Protein AF-A0A832ZM93-F1 (afdb_monomer)

Sequence (275 aa):
MNQPILLYSRCKVSLEEEIINYLKENPGASIREIAEALGLNYSIVRTIIYKLRSNGIISKSEKGFYILRDRSRYAGLKDTTKTNVDTLVDTMEQLRSLVNEITKRIESLELKYENISKDLSVYTSLKELVIQLKETIDKVNTKITFLEKEITNLKKQIETLSKYTSTLRRVVPSKDRDVKSSIQALLKSQGVIEVEEAKKIADSRIIHELIERGVILIIGPYIVSKEYYNQFKRKFPIPLSEERKLNSLERKLLKVMLSEGLAYIHGGKEYRIIE

Radius of gyration: 67.97 Å; Cα contacts (8 Å, |Δi|>4): 184; chains: 1; bounding box: 129×35×152 Å

Secondary structure (DSSP, 8-state):
--------------HHHHHHHHHHHSTTB-HHHHHHHHT--HHHHHHHHHHHHHTTSEEE-SS-EEE----TTSSSHHHHHHHHHHHHHHHHHHHHHHHHHHHHHHHHHHHHHHHHHHHHHHHHHHHHHHHHHHHHHHHHHHHHHHHHHHHHHHHHHHHHHHHHHHHHHHHS--HHHHHHHHHHHHHHHHSEEEHHHHHHHS-HHHHHHHHHTTSEEEETTEEEEHHHHHHHHTT-SEEGGGGGGS-HHHHHHHHHHHHTTSEEEETTTEEEE--

Mean predicted aligned error: 19.52 Å

Structure (mmCIF, N/CA/C/O backbone):
data_AF-A0A832ZM93-F1
#
_entry.id   AF-A0A832ZM93-F1
#
loop_
_atom_site.group_PDB
_atom_site.id
_atom_site.type_symbol
_atom_site.label_atom_id
_atom_site.label_alt_id
_atom_site.label_comp_id
_atom_site.label_asym_id
_atom_site.label_entity_id
_atom_site.label_seq_id
_atom_site.pdbx_PDB_ins_code
_atom_site.Cartn_x
_atom_site.Cartn_y
_atom_site.Cartn_z
_atom_site.occupancy
_atom_site.B_iso_or_equiv
_atom_site.auth_seq_id
_atom_site.auth_comp_id
_atom_site.auth_asym_id
_atom_site.auth_atom_id
_atom_site.pdbx_PDB_model_num
ATOM 1 N N . MET A 1 1 ? 58.856 -19.377 -49.403 1.00 35.03 1 MET A N 1
ATOM 2 C CA . MET A 1 1 ? 58.566 -20.112 -50.651 1.00 35.03 1 MET A CA 1
ATOM 3 C C . MET A 1 1 ? 57.420 -19.409 -51.368 1.00 35.03 1 MET A C 1
ATOM 5 O O . MET A 1 1 ? 56.360 -19.295 -50.776 1.00 35.03 1 MET A O 1
ATOM 9 N N . ASN A 1 2 ? 57.718 -18.912 -52.577 1.00 35.50 2 ASN A N 1
ATOM 10 C CA . ASN A 1 2 ? 56.860 -18.548 -53.725 1.00 35.50 2 ASN A CA 1
ATOM 11 C C . ASN A 1 2 ? 55.646 -17.634 -53.477 1.00 35.50 2 ASN A C 1
ATOM 13 O O . ASN A 1 2 ? 54.622 -18.086 -52.989 1.00 35.50 2 ASN A O 1
ATOM 17 N N . GLN A 1 3 ? 55.766 -16.312 -53.653 1.00 37.03 3 GLN A N 1
ATOM 18 C CA . GLN A 1 3 ? 55.876 -15.483 -54.882 1.00 37.03 3 GLN A CA 1
ATOM 19 C C . GLN A 1 3 ? 54.503 -14.927 -55.328 1.00 37.03 3 GLN A C 1
ATOM 21 O O . GLN A 1 3 ? 53.574 -15.706 -55.531 1.00 37.03 3 GLN A O 1
ATOM 26 N N . PRO A 1 4 ? 54.367 -13.597 -55.513 1.00 37.31 4 PRO A N 1
ATOM 27 C CA . PRO A 1 4 ? 53.167 -12.982 -56.070 1.00 37.31 4 PRO A CA 1
ATOM 28 C C . PRO A 1 4 ? 53.109 -13.194 -57.588 1.00 37.31 4 PRO A C 1
ATOM 30 O O . PRO A 1 4 ? 54.098 -13.023 -58.300 1.00 37.31 4 PRO A O 1
ATOM 33 N N . ILE A 1 5 ? 51.928 -13.554 -58.086 1.00 36.44 5 ILE A N 1
ATOM 34 C CA . ILE A 1 5 ? 51.657 -13.741 -59.510 1.00 36.44 5 ILE A CA 1
ATOM 35 C C . ILE A 1 5 ? 51.640 -12.362 -60.187 1.00 36.44 5 ILE A C 1
ATOM 37 O O . ILE A 1 5 ? 50.650 -11.635 -60.130 1.00 36.44 5 ILE A O 1
ATOM 41 N N . LEU A 1 6 ? 52.740 -12.005 -60.851 1.00 36.22 6 LEU A N 1
ATOM 42 C CA . LEU A 1 6 ? 52.749 -10.974 -61.886 1.00 36.22 6 LEU A CA 1
ATOM 43 C C . LEU A 1 6 ? 52.109 -11.566 -63.147 1.00 36.22 6 LEU A C 1
ATOM 45 O O . LEU A 1 6 ? 52.790 -12.164 -63.980 1.00 36.22 6 LEU A O 1
ATOM 49 N N . LEU A 1 7 ? 50.796 -11.395 -63.311 1.00 29.89 7 LEU A N 1
ATOM 50 C CA . LEU A 1 7 ? 50.162 -11.562 -64.619 1.00 29.89 7 LEU A CA 1
ATOM 51 C C . LEU A 1 7 ? 50.559 -10.367 -65.492 1.00 29.89 7 LEU A C 1
ATOM 53 O O . LEU A 1 7 ? 49.829 -9.385 -65.618 1.00 29.89 7 LEU A O 1
ATOM 57 N N . TYR A 1 8 ? 51.741 -10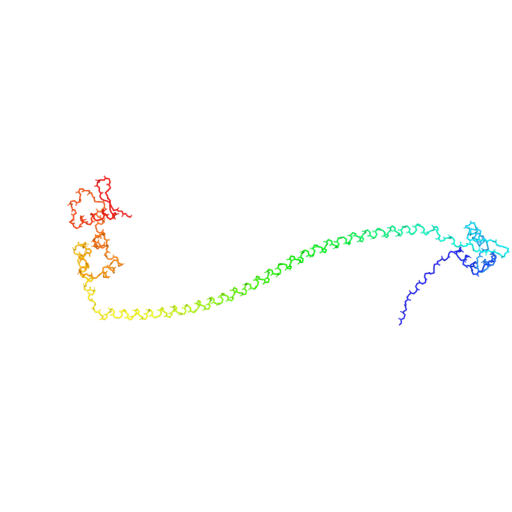.467 -66.105 1.00 33.25 8 TYR A N 1
ATOM 58 C CA . TYR A 1 8 ? 52.066 -9.729 -67.319 1.00 33.25 8 TYR A CA 1
ATOM 59 C C . TYR A 1 8 ? 51.045 -10.153 -68.378 1.00 33.25 8 TYR A C 1
ATOM 61 O O . TYR A 1 8 ? 51.212 -11.144 -69.090 1.00 33.25 8 TYR A O 1
ATOM 69 N N . SER A 1 9 ? 49.944 -9.411 -68.446 1.00 31.83 9 SER A N 1
ATOM 70 C CA . SER A 1 9 ? 49.027 -9.463 -69.572 1.00 31.83 9 SER A CA 1
ATOM 71 C C . SER A 1 9 ? 49.803 -8.952 -70.779 1.00 31.83 9 SER A C 1
ATOM 73 O O . SER A 1 9 ? 49.931 -7.748 -70.991 1.00 31.83 9 SER A O 1
ATOM 75 N N . ARG A 1 10 ? 50.391 -9.882 -71.539 1.00 37.50 10 ARG A N 1
ATOM 76 C CA . ARG A 1 10 ? 50.893 -9.643 -72.893 1.00 37.50 10 ARG A CA 1
ATOM 77 C C . ARG A 1 10 ? 49.689 -9.210 -73.728 1.00 37.50 10 ARG A C 1
ATOM 79 O O . ARG A 1 10 ? 48.985 -10.036 -74.303 1.00 37.50 10 ARG A O 1
ATOM 86 N N . CYS A 1 11 ? 49.411 -7.910 -73.718 1.00 39.41 11 CYS A N 1
ATOM 87 C CA . CYS A 1 11 ? 48.466 -7.292 -74.629 1.00 39.41 11 CYS A CA 1
ATOM 88 C C . CYS A 1 11 ? 48.918 -7.685 -76.039 1.00 39.41 11 CYS A C 1
ATOM 90 O O . CYS A 1 11 ? 50.092 -7.503 -76.368 1.00 39.41 11 CYS A O 1
ATOM 92 N N . LYS A 1 12 ? 48.037 -8.297 -76.838 1.00 46.00 12 LYS A N 1
ATOM 93 C CA . LYS A 1 12 ? 48.280 -8.518 -78.269 1.00 46.00 12 LYS A CA 1
ATOM 94 C C . LYS A 1 12 ? 48.428 -7.136 -78.904 1.00 46.00 12 LYS A C 1
ATOM 96 O O . LYS A 1 12 ? 47.432 -6.519 -79.264 1.00 46.00 12 LYS A O 1
ATOM 101 N N . VAL A 1 13 ? 49.658 -6.636 -78.954 1.00 59.56 13 VAL A N 1
ATOM 102 C CA . VAL A 1 13 ? 50.001 -5.387 -79.628 1.00 59.56 13 VAL A CA 1
ATOM 103 C C . VAL A 1 13 ? 49.617 -5.571 -81.093 1.00 59.56 13 VAL A C 1
ATOM 105 O O . VAL A 1 13 ? 49.954 -6.587 -81.705 1.00 59.56 13 VAL A O 1
ATOM 108 N N . SER A 1 14 ? 48.818 -4.651 -81.629 1.00 78.88 14 SER A N 1
ATOM 109 C CA . SER A 1 14 ? 48.389 -4.717 -83.029 1.00 78.88 14 SER A CA 1
ATOM 110 C C . SER A 1 14 ? 49.611 -4.610 -83.950 1.00 78.88 14 SER A C 1
ATOM 112 O O . SER A 1 14 ? 50.552 -3.890 -83.627 1.00 78.88 14 SER A O 1
ATOM 114 N N . LEU A 1 15 ? 49.592 -5.243 -85.130 1.00 80.25 15 LEU A N 1
ATOM 115 C CA . LEU A 1 15 ? 50.673 -5.103 -86.126 1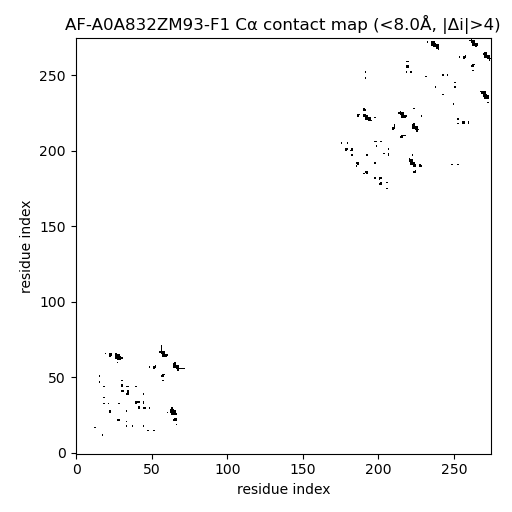.00 80.25 15 LEU A CA 1
ATOM 116 C C . LEU A 1 15 ? 50.951 -3.626 -86.477 1.00 80.25 15 LEU A C 1
ATOM 118 O O . LEU A 1 15 ? 52.076 -3.254 -86.801 1.00 80.25 15 LEU A O 1
ATOM 122 N N . GLU A 1 16 ? 49.931 -2.766 -86.384 1.00 81.81 16 GLU A N 1
ATOM 123 C CA . GLU A 1 16 ? 50.077 -1.316 -86.551 1.00 81.81 16 GLU A CA 1
ATOM 124 C C . GLU A 1 16 ? 50.895 -0.682 -85.417 1.00 81.81 16 GLU A C 1
ATOM 126 O O . GLU A 1 16 ? 51.773 0.138 -85.675 1.00 81.81 16 GLU A O 1
ATOM 131 N N . GLU A 1 17 ? 50.645 -1.081 -84.169 1.00 80.00 17 GLU A N 1
ATOM 132 C CA . GLU A 1 17 ? 51.380 -0.606 -82.993 1.00 80.00 17 GLU A CA 1
ATOM 133 C C . GLU A 1 17 ? 52.815 -1.136 -82.968 1.00 80.00 17 GLU A C 1
ATOM 135 O O . GLU A 1 17 ? 53.721 -0.419 -82.550 1.00 80.00 17 GLU A O 1
ATOM 140 N N . GLU A 1 18 ? 53.040 -2.355 -83.456 1.00 83.12 18 GLU A N 1
ATOM 141 C CA . GLU A 1 18 ? 54.371 -2.950 -83.572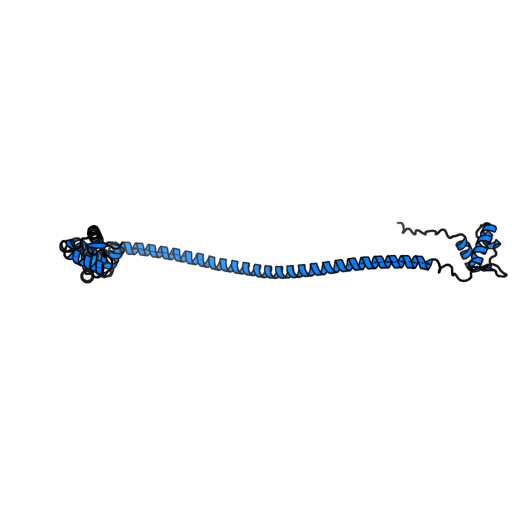 1.00 83.12 18 GLU A CA 1
ATOM 142 C C . GLU A 1 18 ? 55.235 -2.190 -84.592 1.00 83.12 18 GLU A C 1
ATOM 144 O O . GLU A 1 18 ? 56.368 -1.811 -84.288 1.00 83.12 18 GLU A O 1
ATOM 149 N N . ILE A 1 19 ? 54.662 -1.835 -85.750 1.00 85.56 19 ILE A N 1
ATOM 150 C CA . ILE A 1 19 ? 55.314 -0.973 -86.749 1.00 85.56 19 ILE A CA 1
ATOM 151 C C . ILE A 1 19 ? 55.549 0.443 -86.201 1.00 85.56 19 ILE A C 1
ATOM 153 O O . ILE A 1 19 ? 56.615 1.019 -86.425 1.00 85.56 19 ILE A O 1
ATOM 157 N N . ILE A 1 20 ? 54.588 1.015 -85.465 1.00 83.88 20 ILE A N 1
ATOM 158 C CA . ILE A 1 20 ? 54.757 2.329 -84.825 1.00 83.88 20 ILE A CA 1
ATOM 159 C C . ILE A 1 20 ? 55.884 2.278 -83.789 1.00 83.88 20 ILE A C 1
ATOM 161 O O . ILE A 1 20 ? 56.727 3.169 -83.774 1.00 83.88 20 ILE A O 1
ATOM 165 N N . ASN A 1 21 ? 55.936 1.260 -82.932 1.00 83.81 21 ASN A N 1
ATOM 166 C CA . ASN A 1 21 ? 56.987 1.138 -81.925 1.00 83.81 21 ASN A CA 1
ATOM 167 C C . ASN A 1 21 ? 58.359 0.950 -82.579 1.00 83.81 21 ASN A C 1
ATOM 169 O O . ASN A 1 21 ? 59.306 1.628 -82.189 1.00 83.81 21 ASN A O 1
ATOM 173 N N . TYR A 1 22 ? 58.454 0.142 -83.636 1.00 85.69 22 TYR A N 1
ATOM 174 C CA . TYR A 1 22 ? 59.695 0.005 -84.394 1.00 85.69 22 TYR A CA 1
ATOM 175 C C . TYR A 1 22 ? 60.170 1.341 -84.990 1.00 85.69 22 TYR A C 1
ATOM 177 O O . TYR A 1 22 ? 61.352 1.667 -84.902 1.00 85.69 22 TYR A O 1
ATOM 185 N N . LEU A 1 23 ? 59.255 2.150 -85.537 1.00 85.81 23 LEU A N 1
ATOM 186 C CA . LEU A 1 23 ? 59.562 3.481 -86.077 1.00 85.81 23 LEU A CA 1
ATOM 187 C C . LEU A 1 23 ? 59.895 4.536 -85.005 1.00 85.81 23 LEU A C 1
ATOM 189 O O . LEU A 1 23 ? 60.516 5.544 -85.345 1.00 85.81 23 LEU A O 1
ATOM 193 N N . LYS A 1 24 ? 59.493 4.340 -83.738 1.00 83.81 24 LYS A N 1
ATOM 194 C CA . LYS A 1 24 ? 59.944 5.188 -82.616 1.00 83.81 24 LYS A CA 1
ATOM 195 C C . LYS A 1 24 ? 61.419 4.954 -82.318 1.00 83.81 24 LYS A C 1
ATOM 197 O O . LYS A 1 24 ? 62.152 5.921 -82.143 1.00 83.81 24 LYS A O 1
ATOM 202 N N . GLU A 1 25 ? 61.826 3.689 -82.291 1.00 83.69 25 GLU A N 1
ATOM 203 C CA . GLU A 1 25 ? 63.207 3.291 -82.006 1.00 83.69 25 GLU A CA 1
ATOM 204 C C . GLU A 1 25 ? 64.128 3.508 -83.220 1.00 83.69 25 GLU A C 1
ATOM 206 O O . GLU A 1 25 ? 65.305 3.817 -83.060 1.00 83.69 25 GLU A O 1
ATOM 211 N N . ASN A 1 26 ? 63.588 3.404 -84.442 1.00 87.69 26 ASN A N 1
ATOM 212 C CA . ASN A 1 26 ? 64.337 3.506 -85.699 1.00 87.69 26 ASN A CA 1
ATOM 213 C C . ASN A 1 26 ? 63.700 4.539 -86.653 1.00 87.69 26 ASN A C 1
ATOM 215 O O . ASN A 1 26 ? 63.084 4.172 -87.664 1.00 87.69 26 ASN A O 1
ATOM 21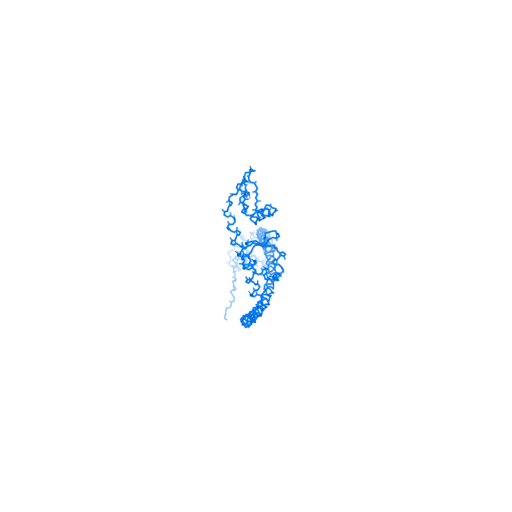9 N N . PRO A 1 27 ? 63.808 5.850 -86.356 1.00 85.25 27 PRO A N 1
ATOM 220 C CA . PRO A 1 27 ? 63.252 6.889 -87.213 1.00 85.25 27 PRO A CA 1
ATOM 221 C C . PRO A 1 27 ? 63.986 6.934 -88.556 1.00 85.25 27 PRO A C 1
ATOM 223 O O . PRO A 1 27 ? 65.212 6.994 -88.617 1.00 85.25 27 PRO A O 1
ATOM 226 N N . GLY A 1 28 ? 63.227 6.957 -89.649 1.00 83.69 28 GLY A N 1
ATOM 227 C CA . GLY A 1 28 ? 63.785 6.900 -90.996 1.00 83.69 28 GLY A CA 1
ATOM 228 C C . GLY A 1 28 ? 63.972 5.482 -91.529 1.00 83.69 28 GLY A C 1
ATOM 229 O O . GLY A 1 28 ? 64.583 5.340 -92.575 1.00 83.69 28 GLY A O 1
ATOM 230 N N . ALA A 1 29 ? 63.421 4.448 -90.889 1.00 88.94 29 ALA A N 1
ATOM 231 C CA . ALA A 1 29 ? 63.421 3.113 -91.482 1.00 88.94 29 ALA A CA 1
ATOM 232 C C . ALA A 1 29 ? 62.568 3.053 -92.766 1.00 88.94 29 ALA A C 1
ATOM 234 O O . ALA A 1 29 ? 61.515 3.697 -92.896 1.00 88.94 29 ALA A O 1
ATOM 235 N N . SER A 1 30 ? 63.018 2.254 -93.727 1.00 90.19 30 SER A N 1
ATOM 236 C CA . SER A 1 30 ? 62.311 1.936 -94.965 1.00 90.19 30 SER A CA 1
ATOM 237 C C . SER A 1 30 ? 61.319 0.782 -94.765 1.00 90.19 30 SER A C 1
ATOM 239 O O . SER A 1 30 ? 61.461 -0.040 -93.868 1.00 90.19 30 SER A O 1
ATOM 241 N N . ILE A 1 31 ? 60.322 0.650 -95.652 1.00 90.06 31 ILE A N 1
ATOM 242 C CA . ILE A 1 31 ? 59.356 -0.474 -95.605 1.00 90.06 31 ILE A CA 1
ATOM 243 C C . ILE A 1 31 ? 60.075 -1.833 -95.616 1.00 90.06 31 ILE A C 1
ATOM 245 O O . ILE A 1 31 ? 59.589 -2.788 -95.019 1.00 90.06 31 ILE A O 1
ATOM 249 N N . ARG A 1 32 ? 61.227 -1.919 -96.295 1.00 89.62 32 ARG A N 1
ATOM 250 C CA . ARG A 1 32 ? 62.013 -3.150 -96.393 1.00 89.62 32 ARG A CA 1
ATOM 251 C C . ARG A 1 32 ? 62.680 -3.497 -95.064 1.00 89.62 32 ARG A C 1
ATOM 253 O O . ARG A 1 32 ? 62.544 -4.629 -94.626 1.00 89.62 32 ARG A O 1
ATOM 260 N N . GLU A 1 33 ? 63.312 -2.523 -94.418 1.00 88.62 33 GLU A N 1
ATOM 261 C CA . GLU A 1 33 ? 63.947 -2.703 -93.103 1.00 88.62 33 GLU A CA 1
ATOM 262 C C . GLU A 1 33 ? 62.914 -3.048 -92.025 1.00 88.62 33 GLU A C 1
ATOM 264 O O . GLU A 1 33 ? 63.138 -3.952 -91.230 1.00 88.62 33 GLU A O 1
ATOM 269 N N . ILE A 1 34 ? 61.740 -2.405 -92.054 1.00 89.50 34 ILE A N 1
ATOM 270 C CA . ILE A 1 34 ? 60.634 -2.712 -91.133 1.00 89.50 34 ILE A CA 1
ATOM 271 C C . ILE A 1 34 ? 60.131 -4.149 -91.345 1.00 89.50 34 ILE A C 1
ATOM 273 O O . ILE A 1 34 ? 59.885 -4.870 -90.383 1.00 89.50 34 ILE A O 1
ATOM 277 N N . ALA A 1 35 ? 59.969 -4.573 -92.603 1.00 91.81 35 ALA A N 1
ATOM 278 C CA . ALA A 1 35 ? 59.514 -5.923 -92.933 1.00 91.81 35 ALA A CA 1
ATOM 279 C C . ALA A 1 35 ? 60.517 -6.998 -92.496 1.00 91.81 35 ALA A C 1
ATOM 281 O O . ALA A 1 35 ? 60.112 -8.012 -91.934 1.00 91.81 35 ALA A O 1
ATOM 282 N N . GLU A 1 36 ? 61.809 -6.758 -92.713 1.00 91.75 36 GLU A N 1
ATOM 283 C CA . GLU A 1 36 ? 62.878 -7.674 -92.316 1.00 91.75 36 GLU A CA 1
ATOM 284 C C . GLU A 1 36 ? 63.018 -7.759 -90.793 1.00 91.75 36 GLU A C 1
ATOM 286 O O . GLU A 1 36 ? 63.046 -8.857 -90.242 1.00 91.75 36 GLU A O 1
ATOM 291 N N . ALA A 1 37 ? 63.012 -6.617 -90.100 1.00 88.06 37 ALA A N 1
ATOM 292 C CA . ALA A 1 37 ? 63.178 -6.569 -88.651 1.00 88.06 37 ALA A CA 1
ATOM 293 C C . ALA A 1 37 ? 61.997 -7.179 -87.881 1.00 88.06 37 ALA A C 1
ATOM 295 O O . ALA A 1 37 ? 62.202 -7.788 -86.833 1.00 88.06 37 ALA A O 1
ATOM 296 N N . LEU A 1 38 ? 60.770 -7.029 -88.391 1.00 87.81 38 LEU A N 1
ATOM 297 C CA . LEU A 1 38 ? 59.564 -7.585 -87.768 1.00 87.81 38 LEU A CA 1
ATOM 298 C C . LEU A 1 38 ? 59.193 -8.979 -88.308 1.00 87.81 38 LEU A C 1
ATOM 300 O O . LEU A 1 38 ? 58.220 -9.573 -87.850 1.00 87.81 38 LEU A O 1
ATOM 304 N N . GLY A 1 39 ? 59.926 -9.505 -89.298 1.00 87.88 39 GLY A N 1
ATOM 305 C CA . GLY A 1 39 ? 59.606 -10.782 -89.948 1.00 87.88 39 GLY A CA 1
ATOM 306 C C . GLY A 1 39 ? 58.259 -10.779 -90.685 1.00 87.88 39 GLY A C 1
ATOM 307 O O . GLY A 1 39 ? 57.623 -11.824 -90.833 1.00 87.88 39 GLY A O 1
ATOM 308 N N . LEU A 1 40 ? 57.794 -9.607 -91.126 1.00 89.62 40 LEU A N 1
ATOM 309 C CA . LEU A 1 40 ? 56.489 -9.417 -91.758 1.00 89.62 40 LEU A CA 1
ATOM 310 C C . LEU A 1 40 ? 56.602 -9.404 -93.284 1.00 89.62 40 LEU A C 1
ATOM 312 O O . LEU A 1 40 ? 57.596 -8.978 -93.868 1.00 89.62 40 LEU A O 1
ATOM 316 N N . ASN A 1 41 ? 55.531 -9.811 -93.967 1.00 90.75 41 ASN A N 1
ATOM 317 C CA . ASN A 1 41 ? 55.474 -9.711 -95.422 1.00 90.75 41 ASN A CA 1
ATOM 318 C C . ASN A 1 41 ? 55.509 -8.232 -95.859 1.00 90.75 41 ASN A C 1
ATOM 320 O O . ASN A 1 41 ? 54.697 -7.424 -95.401 1.00 90.75 41 ASN A O 1
ATOM 324 N N . TYR A 1 42 ? 56.395 -7.895 -96.802 1.00 92.00 42 TYR A N 1
ATOM 325 C CA . TYR A 1 42 ? 56.562 -6.538 -97.341 1.00 92.00 42 TYR A CA 1
ATOM 326 C C . 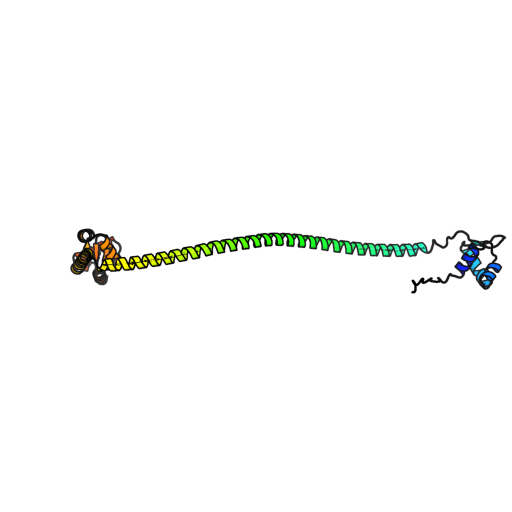TYR A 1 42 ? 55.236 -5.876 -97.753 1.00 92.00 42 TYR A C 1
ATOM 328 O O . TYR A 1 42 ? 55.023 -4.692 -97.495 1.00 92.00 42 TYR A O 1
ATOM 336 N N . SER A 1 43 ? 54.318 -6.634 -98.360 1.00 87.56 43 SER A N 1
ATOM 337 C CA . SER A 1 43 ? 53.020 -6.123 -98.820 1.00 87.56 43 SER A CA 1
ATOM 338 C C . SER A 1 43 ? 52.107 -5.718 -97.659 1.00 87.56 43 SER A C 1
ATOM 340 O O . SER A 1 43 ? 51.387 -4.721 -97.753 1.00 87.56 43 SER A O 1
ATOM 342 N N . ILE A 1 44 ? 52.173 -6.450 -96.543 1.00 86.50 44 ILE A N 1
ATOM 343 C CA . ILE A 1 44 ? 51.423 -6.147 -95.318 1.00 86.50 44 ILE A CA 1
ATOM 344 C C . ILE A 1 44 ? 51.973 -4.863 -94.694 1.00 86.50 44 ILE A C 1
ATOM 346 O O . ILE A 1 44 ? 51.213 -3.926 -94.448 1.00 86.50 44 ILE A O 1
ATOM 350 N N . VAL A 1 45 ? 53.298 -4.770 -94.540 1.00 88.88 45 VAL A N 1
ATOM 351 C CA . VAL A 1 45 ? 53.959 -3.573 -93.994 1.00 88.88 45 VAL A CA 1
ATOM 352 C C . VAL A 1 45 ? 53.676 -2.350 -94.860 1.00 88.88 45 VAL A C 1
ATOM 354 O O . VAL A 1 45 ? 53.310 -1.300 -94.342 1.00 88.88 45 VAL A O 1
ATOM 357 N N . ARG A 1 46 ? 53.757 -2.479 -96.189 1.00 88.81 46 ARG A N 1
ATOM 358 C CA . ARG A 1 46 ? 53.434 -1.401 -97.133 1.00 88.81 46 ARG A CA 1
ATOM 359 C C . ARG A 1 46 ? 51.999 -0.901 -96.963 1.00 88.81 46 ARG A C 1
ATOM 361 O O . ARG A 1 46 ? 51.779 0.308 -96.933 1.00 88.81 46 ARG A O 1
ATOM 368 N N . THR A 1 47 ? 51.042 -1.818 -96.836 1.00 90.44 47 THR A N 1
ATOM 369 C CA . THR A 1 47 ? 49.624 -1.483 -96.645 1.00 90.44 47 THR A CA 1
ATOM 370 C C . THR A 1 47 ? 49.412 -0.728 -95.333 1.00 90.44 47 THR A C 1
ATOM 372 O O . THR A 1 47 ? 48.782 0.330 -95.326 1.00 90.44 47 THR A O 1
ATOM 375 N N . ILE A 1 48 ? 50.005 -1.217 -94.241 1.00 87.00 48 ILE A N 1
ATOM 376 C CA . ILE A 1 48 ? 49.907 -0.585 -92.922 1.00 87.00 48 ILE A CA 1
ATOM 377 C C . ILE A 1 48 ? 50.583 0.791 -92.922 1.00 87.00 48 ILE A C 1
ATOM 379 O O . ILE A 1 48 ? 49.982 1.763 -92.482 1.00 87.00 48 ILE A O 1
ATOM 383 N N . ILE A 1 49 ? 51.785 0.923 -93.484 1.00 87.19 49 ILE A N 1
ATOM 384 C CA . ILE A 1 49 ? 52.503 2.201 -93.586 1.00 87.19 49 ILE A CA 1
ATOM 385 C C . ILE A 1 49 ? 51.697 3.232 -94.388 1.00 87.19 49 ILE A C 1
ATOM 387 O O . ILE A 1 49 ? 51.597 4.390 -93.982 1.00 87.19 49 ILE A O 1
ATOM 391 N N . TYR A 1 50 ? 51.063 2.843 -95.496 1.00 89.62 50 TYR A N 1
ATOM 392 C CA . TYR A 1 50 ? 50.204 3.776 -96.227 1.00 89.62 50 TYR A CA 1
ATOM 393 C C . TYR A 1 50 ? 48.949 4.166 -95.451 1.00 89.62 50 TYR A C 1
ATOM 395 O O . TYR A 1 50 ? 48.590 5.342 -95.480 1.00 89.62 50 TYR A O 1
ATOM 403 N N . LYS A 1 51 ? 48.343 3.234 -94.708 1.00 83.31 51 LYS A N 1
ATOM 404 C CA . LYS A 1 51 ? 47.215 3.520 -93.812 1.00 83.31 51 LYS A CA 1
ATOM 405 C C . LYS A 1 51 ? 47.615 4.470 -92.675 1.00 83.31 51 LYS A C 1
ATOM 407 O O . LYS A 1 51 ? 46.915 5.435 -92.382 1.00 83.31 51 LYS A O 1
ATOM 412 N N . LEU A 1 52 ? 48.778 4.259 -92.062 1.00 82.75 52 LEU A N 1
ATOM 413 C CA . LEU A 1 52 ? 49.314 5.141 -91.023 1.00 82.75 52 LEU A CA 1
ATOM 414 C C . LEU A 1 52 ? 49.645 6.535 -91.578 1.00 82.75 52 LEU A C 1
ATOM 416 O O . LEU A 1 52 ? 49.433 7.539 -90.896 1.00 82.75 52 LEU A O 1
ATOM 420 N N . ARG A 1 53 ? 50.120 6.611 -92.828 1.00 82.50 53 ARG A N 1
ATOM 421 C CA . ARG A 1 53 ? 50.376 7.880 -93.519 1.00 82.50 53 ARG A CA 1
ATOM 422 C C . ARG A 1 53 ? 49.082 8.620 -93.848 1.00 82.50 53 ARG A C 1
ATOM 424 O O . ARG A 1 53 ? 49.013 9.820 -93.601 1.00 82.50 53 ARG A O 1
ATOM 431 N N . SER A 1 54 ? 48.065 7.938 -94.381 1.00 78.25 54 SER A N 1
ATOM 432 C CA . SER A 1 54 ? 46.762 8.559 -94.665 1.00 78.25 54 SER A CA 1
ATOM 433 C C . SER A 1 54 ? 46.087 9.069 -93.392 1.00 78.25 54 SER A C 1
ATOM 435 O O . SER A 1 54 ? 45.428 10.101 -93.423 1.00 78.25 54 SER A O 1
ATOM 437 N N . ASN A 1 55 ? 46.321 8.394 -92.264 1.00 75.38 55 ASN A N 1
ATOM 438 C CA . ASN A 1 55 ? 45.817 8.797 -90.951 1.00 75.38 55 ASN A CA 1
ATOM 439 C C . ASN A 1 55 ? 46.645 9.919 -90.295 1.00 75.38 55 ASN A C 1
ATOM 441 O O . ASN A 1 55 ? 46.342 10.328 -89.177 1.00 75.38 55 ASN A O 1
ATOM 445 N N . GLY A 1 56 ? 47.700 10.409 -90.957 1.00 75.06 56 GLY A N 1
ATOM 446 C CA . GLY A 1 56 ? 48.553 11.482 -90.443 1.00 75.06 56 GLY A CA 1
ATOM 447 C C . GLY A 1 56 ? 49.410 11.089 -89.235 1.00 75.06 56 GLY A C 1
ATOM 448 O O . GLY A 1 56 ? 49.914 11.975 -88.549 1.00 75.06 56 GLY A O 1
ATOM 449 N N . ILE A 1 57 ? 49.575 9.787 -88.971 1.00 78.19 57 ILE A N 1
ATOM 450 C CA . ILE A 1 57 ? 50.370 9.248 -87.853 1.00 78.19 57 ILE A CA 1
ATOM 451 C C . ILE A 1 57 ? 51.855 9.209 -88.223 1.00 78.19 57 ILE A C 1
ATOM 453 O O . ILE A 1 57 ? 52.718 9.411 -87.374 1.00 78.19 57 ILE A O 1
ATOM 457 N N . ILE A 1 58 ? 52.174 8.971 -89.498 1.00 83.12 58 ILE A N 1
ATOM 458 C CA . ILE A 1 58 ? 53.552 8.940 -90.000 1.00 83.12 58 ILE A CA 1
ATOM 459 C C . ILE A 1 58 ? 53.701 9.768 -91.278 1.00 83.12 58 ILE A C 1
ATOM 461 O O . ILE A 1 58 ? 52.742 9.967 -92.024 1.00 83.12 58 ILE A O 1
ATOM 465 N N . SER A 1 59 ? 54.919 10.206 -91.574 1.00 82.31 59 SER A N 1
ATOM 466 C CA . SER A 1 59 ? 55.273 10.857 -92.834 1.00 82.31 59 SER A CA 1
ATOM 467 C C . SER A 1 59 ? 56.568 10.292 -93.414 1.00 82.31 59 SER A C 1
ATOM 469 O O . SER A 1 59 ? 57.332 9.621 -92.725 1.00 82.31 59 SER A O 1
ATOM 471 N N . LYS A 1 60 ? 56.766 10.500 -94.719 1.00 84.88 60 LYS A N 1
ATOM 472 C CA . LYS A 1 60 ? 57.905 9.994 -95.494 1.00 84.88 60 LYS A CA 1
ATOM 473 C C . LYS A 1 60 ? 58.908 11.120 -95.743 1.00 84.88 60 LYS A C 1
ATOM 475 O O . LYS A 1 60 ? 58.515 12.172 -96.237 1.00 84.88 60 LYS A O 1
ATOM 480 N N . SER A 1 61 ? 60.181 10.876 -95.444 1.00 80.62 61 SER A N 1
ATOM 481 C CA . SER A 1 61 ? 61.321 11.735 -95.790 1.00 80.62 61 SER A CA 1
ATOM 482 C C . SER A 1 61 ? 62.152 11.047 -96.866 1.00 80.62 61 SER A C 1
ATOM 484 O O . SER A 1 61 ? 61.852 9.932 -97.300 1.00 80.62 61 SER A O 1
ATOM 486 N N . GLU A 1 62 ? 63.228 11.706 -97.276 1.00 74.44 62 GLU A N 1
ATOM 487 C CA . GLU A 1 62 ? 64.253 11.130 -98.145 1.00 74.44 62 GLU A CA 1
ATOM 488 C C . GLU A 1 62 ? 64.934 9.902 -97.526 1.00 74.44 62 GLU A C 1
ATOM 490 O O . GLU A 1 62 ? 65.359 9.015 -98.259 1.00 74.44 62 GLU A O 1
ATOM 495 N N . LYS A 1 63 ? 64.997 9.819 -96.188 1.00 73.00 63 LYS A N 1
ATOM 496 C CA . LYS A 1 63 ? 65.672 8.726 -95.473 1.00 73.00 63 LYS A CA 1
ATOM 497 C C . LYS A 1 63 ? 64.739 7.572 -95.097 1.00 73.00 63 LYS A C 1
ATOM 499 O O . LYS A 1 63 ? 65.212 6.454 -95.026 1.00 73.00 63 LYS A O 1
ATOM 504 N N . GLY A 1 64 ? 63.432 7.811 -94.946 1.00 83.62 64 GLY A N 1
ATOM 505 C CA . GLY A 1 64 ? 62.434 6.769 -94.666 1.00 83.62 64 GLY A CA 1
ATOM 506 C C . GLY A 1 64 ? 61.191 7.316 -93.965 1.00 83.62 64 GLY A C 1
ATOM 507 O O . GLY A 1 64 ? 60.784 8.444 -94.237 1.00 83.62 64 GLY A O 1
ATOM 508 N N . PHE A 1 65 ? 60.549 6.537 -93.090 1.00 85.06 65 PHE A N 1
ATOM 509 C CA . PHE A 1 65 ? 59.316 6.952 -92.401 1.00 85.06 65 PHE A CA 1
ATOM 510 C C . PHE A 1 65 ? 59.577 7.461 -90.977 1.00 85.06 65 PHE A C 1
ATOM 512 O O . PHE A 1 65 ? 60.441 6.951 -90.271 1.00 85.06 65 PHE A O 1
ATOM 519 N N . TYR A 1 66 ? 58.821 8.469 -90.546 1.00 82.50 66 TYR A N 1
ATOM 520 C CA . TYR A 1 66 ? 58.904 9.070 -89.212 1.00 82.50 66 TYR A CA 1
ATOM 521 C C . TYR A 1 66 ? 57.511 9.335 -88.644 1.00 82.50 66 TYR A C 1
ATOM 523 O O . TYR A 1 66 ? 56.567 9.587 -89.391 1.00 82.50 66 TYR A O 1
ATOM 531 N N . ILE A 1 67 ? 57.380 9.298 -87.319 1.00 81.94 67 ILE A N 1
ATOM 532 C CA . ILE A 1 67 ? 56.102 9.511 -86.631 1.00 81.94 67 ILE A CA 1
ATOM 533 C C . ILE A 1 67 ? 55.824 11.010 -86.497 1.00 81.94 67 ILE A C 1
ATOM 535 O O . ILE A 1 67 ? 56.634 11.771 -85.968 1.00 81.94 67 ILE A O 1
ATOM 539 N N . LEU A 1 68 ? 54.650 11.430 -86.958 1.00 72.94 68 LEU A N 1
ATOM 540 C CA . LEU A 1 68 ? 54.080 12.745 -86.700 1.00 72.94 68 LEU A CA 1
ATOM 541 C C . LEU A 1 68 ? 53.273 12.639 -85.399 1.00 72.94 68 LEU A C 1
ATOM 543 O O . LEU A 1 68 ? 52.390 11.796 -85.305 1.00 72.94 68 LEU A O 1
ATOM 547 N N . ARG A 1 69 ? 53.630 13.445 -84.387 1.00 60.25 69 ARG A N 1
ATOM 548 C CA . ARG A 1 69 ? 53.065 13.476 -83.016 1.00 60.25 69 ARG A CA 1
ATOM 549 C C . ARG A 1 69 ? 51.734 12.726 -82.829 1.00 60.25 69 ARG A C 1
ATOM 551 O O . ARG A 1 69 ? 50.714 13.098 -83.399 1.00 60.25 69 ARG A O 1
ATOM 558 N N . ASP A 1 70 ? 51.786 11.763 -81.915 1.00 54.56 70 ASP A N 1
ATOM 559 C CA . ASP A 1 70 ? 50.736 10.896 -81.367 1.00 54.56 70 ASP A CA 1
ATOM 560 C C . ASP A 1 70 ? 49.367 11.590 -81.141 1.00 54.56 70 ASP A C 1
ATOM 562 O O . ASP A 1 70 ? 49.035 12.024 -80.038 1.00 54.56 70 ASP A O 1
ATOM 566 N N . ARG A 1 71 ? 48.560 11.732 -82.205 1.00 53.78 71 ARG A N 1
ATOM 567 C CA . ARG A 1 71 ? 47.168 12.229 -82.135 1.00 53.78 71 ARG A CA 1
ATOM 568 C C . ARG A 1 71 ? 46.135 11.109 -81.974 1.00 53.78 71 ARG A C 1
ATOM 570 O O . ARG A 1 71 ? 44.972 11.397 -81.694 1.00 53.78 71 ARG A O 1
ATOM 577 N N . SER A 1 72 ? 46.546 9.847 -82.083 1.00 52.69 72 SER A N 1
ATOM 578 C CA . SER A 1 72 ? 45.666 8.670 -82.033 1.00 52.69 72 SER A CA 1
ATOM 579 C C . SER A 1 72 ? 44.991 8.463 -80.671 1.00 52.69 72 SER A C 1
ATOM 581 O O . SER A 1 72 ? 43.986 7.765 -80.583 1.00 52.69 72 SER A O 1
ATOM 583 N N . ARG A 1 73 ? 45.488 9.105 -79.605 1.00 51.00 73 ARG A N 1
ATOM 584 C CA . ARG A 1 73 ? 44.928 8.981 -78.251 1.00 51.00 73 ARG A CA 1
ATOM 585 C C . ARG A 1 73 ? 43.698 9.855 -77.969 1.00 51.00 73 ARG A C 1
ATOM 587 O O . ARG A 1 73 ? 43.063 9.656 -76.946 1.00 51.00 73 ARG A O 1
ATOM 594 N N . TYR A 1 74 ? 43.305 10.795 -78.833 1.00 48.28 74 TYR A N 1
ATOM 595 C CA . TYR A 1 74 ? 42.256 11.773 -78.472 1.00 48.28 74 TYR A CA 1
ATOM 596 C C . TYR A 1 74 ? 40.843 11.474 -79.001 1.00 48.28 74 TYR A C 1
ATOM 598 O O . TYR A 1 74 ? 39.888 12.079 -78.517 1.00 48.28 74 TYR A O 1
ATOM 606 N N . ALA A 1 75 ? 40.675 10.548 -79.952 1.00 47.41 75 ALA A N 1
ATOM 607 C CA . ALA A 1 75 ? 39.357 10.243 -80.525 1.00 47.41 75 ALA A CA 1
ATOM 608 C C . ALA A 1 75 ? 38.575 9.182 -79.723 1.00 47.41 75 ALA A C 1
ATOM 610 O O . ALA A 1 75 ? 37.390 9.370 -79.477 1.00 47.41 75 ALA A O 1
ATOM 611 N N . GLY A 1 76 ? 39.231 8.118 -79.240 1.00 49.06 76 GLY A N 1
ATOM 612 C CA . GLY A 1 76 ? 38.589 7.058 -78.437 1.00 49.06 76 GLY A CA 1
ATOM 613 C C . GLY A 1 76 ? 38.448 7.364 -76.938 1.00 49.06 76 GLY A C 1
ATOM 614 O O . GLY A 1 76 ? 37.727 6.665 -76.227 1.00 49.06 76 GLY A O 1
ATOM 615 N N . LEU A 1 77 ? 39.118 8.414 -76.445 1.00 50.06 77 LEU A N 1
ATOM 616 C CA . LEU A 1 77 ? 39.054 8.813 -75.036 1.00 50.06 77 LEU A CA 1
ATOM 617 C C . LEU A 1 77 ? 37.760 9.561 -74.683 1.00 50.06 77 LEU A C 1
ATOM 619 O O . LEU A 1 77 ? 37.357 9.523 -73.528 1.00 50.06 77 LEU A O 1
ATOM 623 N N . LYS A 1 78 ? 37.091 10.235 -75.629 1.00 52.53 78 LYS A N 1
ATOM 624 C CA . LYS A 1 78 ? 35.892 11.041 -75.321 1.00 52.53 78 LYS A CA 1
ATOM 625 C C . LYS A 1 78 ? 34.675 10.201 -74.923 1.00 52.53 78 LYS A C 1
ATOM 627 O O . LYS A 1 78 ? 34.006 10.552 -73.958 1.00 52.53 78 LYS A O 1
ATOM 632 N N . ASP A 1 79 ? 34.423 9.083 -75.598 1.00 55.03 79 ASP A N 1
ATOM 633 C CA . ASP A 1 79 ? 33.236 8.260 -75.316 1.00 55.03 79 ASP A CA 1
ATOM 634 C C . ASP A 1 79 ? 33.427 7.343 -74.097 1.00 55.03 79 ASP A C 1
ATOM 636 O O . ASP A 1 79 ? 32.506 7.148 -73.304 1.00 55.03 79 ASP A O 1
ATOM 640 N N . THR A 1 80 ? 34.646 6.841 -73.880 1.00 57.19 80 THR A N 1
ATOM 641 C CA . THR A 1 80 ? 34.994 6.041 -72.690 1.00 57.19 80 THR A CA 1
ATOM 642 C C . THR A 1 80 ? 35.075 6.886 -71.419 1.00 57.19 80 THR A C 1
ATOM 644 O O . THR A 1 80 ? 34.644 6.449 -70.357 1.00 57.19 80 THR A O 1
ATOM 647 N N . THR A 1 81 ? 35.578 8.122 -71.498 1.00 61.34 81 THR A N 1
ATOM 648 C CA . THR A 1 81 ? 35.556 9.029 -70.337 1.00 61.34 81 THR A CA 1
ATOM 649 C C . THR A 1 81 ? 34.146 9.498 -70.007 1.00 61.34 81 THR A C 1
ATOM 651 O O . THR A 1 81 ? 33.811 9.551 -68.830 1.00 61.34 81 THR A O 1
ATOM 654 N N . LYS A 1 82 ? 33.295 9.769 -71.005 1.00 71.31 82 LYS A N 1
ATOM 655 C CA . LYS A 1 82 ? 31.901 10.169 -70.773 1.00 71.31 82 LYS A CA 1
ATOM 656 C C . LYS A 1 82 ? 31.076 9.059 -70.112 1.00 71.31 82 LYS A C 1
ATOM 658 O O . LYS A 1 82 ? 30.450 9.310 -69.094 1.00 71.31 82 LYS A O 1
ATOM 663 N N . THR A 1 83 ? 31.162 7.828 -70.617 1.00 73.44 83 THR A N 1
ATOM 664 C CA . THR A 1 83 ? 30.468 6.667 -70.024 1.00 73.44 83 THR A CA 1
ATOM 665 C C . THR A 1 83 ? 30.938 6.362 -68.600 1.00 73.44 83 THR A C 1
ATOM 667 O O . THR A 1 83 ? 30.113 6.133 -67.720 1.00 73.44 83 THR A O 1
ATOM 670 N N . ASN A 1 84 ? 32.245 6.442 -68.328 1.00 82.38 84 ASN A N 1
ATOM 671 C CA . ASN A 1 84 ? 32.762 6.307 -66.963 1.00 82.38 84 ASN A CA 1
ATOM 672 C C . ASN A 1 84 ? 32.255 7.432 -66.045 1.00 82.38 84 ASN A C 1
ATOM 674 O O . ASN A 1 84 ? 31.906 7.169 -64.897 1.00 82.38 84 ASN A O 1
ATOM 678 N N . VAL A 1 85 ? 32.176 8.672 -66.537 1.00 86.75 85 VAL A N 1
ATOM 679 C CA . VAL A 1 85 ? 31.617 9.799 -65.776 1.00 86.75 85 VAL A CA 1
ATOM 680 C C . VAL A 1 85 ? 30.137 9.574 -65.464 1.00 86.75 85 VAL A C 1
ATOM 682 O O . VAL A 1 85 ? 29.757 9.751 -64.313 1.00 86.75 85 VAL A O 1
ATOM 685 N N . ASP A 1 86 ? 29.332 9.113 -66.421 1.00 85.69 86 ASP A N 1
ATOM 686 C CA . ASP A 1 86 ? 27.904 8.841 -66.205 1.00 85.69 86 ASP A CA 1
ATOM 687 C C . ASP A 1 86 ? 27.702 7.750 -65.132 1.00 85.69 86 ASP A C 1
ATOM 689 O O . ASP A 1 86 ? 26.964 7.951 -64.170 1.00 85.69 86 ASP A O 1
ATOM 693 N N . THR A 1 87 ? 28.464 6.649 -65.193 1.00 88.94 87 THR A N 1
ATOM 694 C CA . THR A 1 87 ? 28.407 5.604 -64.148 1.00 88.94 87 THR A CA 1
ATOM 695 C C . THR A 1 87 ? 28.849 6.107 -62.768 1.00 88.94 87 THR A C 1
ATOM 697 O O . THR A 1 87 ? 28.301 5.701 -61.741 1.00 88.94 87 THR A O 1
ATOM 700 N N . LEU A 1 88 ? 29.824 7.020 -62.710 1.00 91.94 88 LEU A N 1
ATOM 701 C CA . LEU A 1 88 ? 30.242 7.646 -61.455 1.00 91.94 88 LEU A CA 1
ATOM 702 C C . LEU A 1 88 ? 29.151 8.565 -60.894 1.00 91.94 88 LEU A C 1
ATOM 704 O O . LEU A 1 88 ? 28.956 8.590 -59.681 1.00 91.94 88 LEU A O 1
ATOM 708 N N . VAL A 1 89 ? 28.416 9.282 -61.746 1.00 93.75 89 VAL A N 1
ATOM 709 C CA . VAL A 1 89 ? 27.276 10.107 -61.319 1.00 93.75 89 VAL A CA 1
ATOM 710 C C . VAL A 1 89 ? 26.169 9.233 -60.728 1.00 93.75 89 VAL A C 1
ATOM 712 O O . VAL A 1 89 ? 25.714 9.522 -59.620 1.00 93.75 89 VAL A O 1
ATOM 715 N N . ASP A 1 90 ? 25.815 8.126 -61.385 1.00 93.19 90 ASP A N 1
ATOM 716 C CA . ASP A 1 90 ? 24.789 7.198 -60.889 1.00 93.19 90 ASP A CA 1
ATOM 717 C C . ASP A 1 90 ? 25.179 6.602 -59.527 1.00 93.19 90 ASP A C 1
ATOM 719 O O . ASP A 1 90 ? 24.382 6.571 -58.584 1.00 93.19 90 ASP A O 1
ATOM 723 N N . THR A 1 91 ? 26.436 6.167 -59.381 1.00 94.88 91 THR A N 1
ATOM 724 C CA . THR A 1 91 ? 26.933 5.644 -58.096 1.00 94.88 91 THR A CA 1
ATOM 725 C C . THR A 1 91 ? 26.963 6.719 -57.008 1.00 94.88 91 THR A C 1
ATOM 727 O O . THR A 1 91 ? 26.614 6.437 -55.861 1.00 94.88 91 THR A O 1
ATOM 730 N N . MET A 1 92 ? 27.312 7.966 -57.341 1.00 95.25 92 MET A N 1
ATOM 731 C CA . MET A 1 92 ? 27.234 9.089 -56.405 1.00 95.25 92 MET A CA 1
ATOM 732 C C . MET A 1 92 ? 25.797 9.360 -55.949 1.00 95.25 92 MET A C 1
ATOM 734 O O . MET A 1 92 ? 25.582 9.666 -54.775 1.00 95.25 92 MET A O 1
ATOM 738 N N . GLU A 1 93 ? 24.815 9.253 -56.841 1.00 95.44 93 GLU A N 1
ATOM 739 C CA . GLU A 1 93 ? 23.407 9.461 -56.505 1.00 95.44 93 GLU A CA 1
ATOM 740 C C . GLU A 1 93 ? 22.870 8.349 -55.591 1.00 95.44 93 GLU A C 1
ATOM 742 O O . GLU A 1 93 ? 22.241 8.636 -54.568 1.00 95.44 93 GLU A O 1
ATOM 747 N N . GLN A 1 94 ? 23.229 7.091 -55.868 1.00 95.75 94 GLN A N 1
ATOM 748 C CA . GLN A 1 94 ? 22.924 5.958 -54.987 1.00 95.75 94 GLN A CA 1
ATOM 749 C C . GLN A 1 94 ? 23.547 6.129 -53.596 1.00 95.75 94 GLN A C 1
ATOM 751 O O . GLN A 1 94 ? 22.864 5.960 -52.584 1.00 95.75 94 GLN A O 1
ATOM 756 N N . LEU A 1 95 ? 24.824 6.520 -53.528 1.00 96.75 95 LEU A N 1
ATOM 757 C CA . LEU A 1 95 ? 25.503 6.779 -52.258 1.00 96.75 95 LEU A CA 1
ATOM 758 C C . LEU A 1 95 ? 24.839 7.919 -51.483 1.00 96.75 95 LEU A C 1
ATOM 760 O O . LEU A 1 95 ? 24.639 7.792 -50.277 1.00 96.75 95 LEU A O 1
ATOM 764 N N . ARG A 1 96 ? 24.439 9.007 -52.152 1.00 96.69 96 ARG A N 1
ATOM 765 C CA . ARG A 1 96 ? 23.689 10.103 -51.514 1.00 96.69 96 ARG A CA 1
ATOM 766 C C . ARG A 1 96 ? 22.363 9.621 -50.933 1.00 96.69 96 ARG A C 1
ATOM 768 O O . ARG A 1 96 ? 22.024 10.002 -49.815 1.00 96.69 96 ARG A O 1
ATOM 775 N N . SER A 1 97 ? 21.636 8.770 -51.657 1.00 96.38 97 SER A N 1
ATOM 776 C CA . SER A 1 97 ? 20.391 8.179 -51.156 1.00 96.38 97 SER 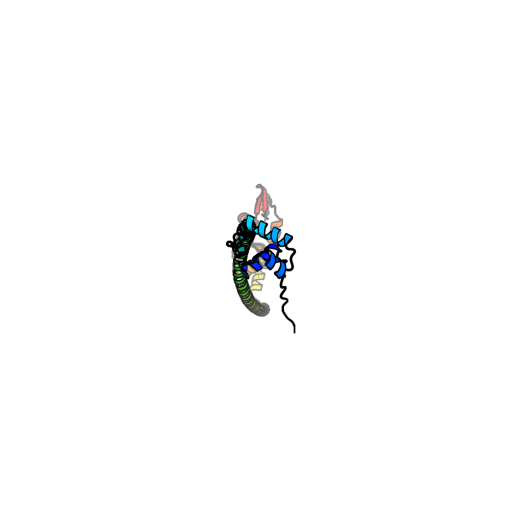A CA 1
ATOM 777 C C . SER A 1 97 ? 20.631 7.337 -49.900 1.00 96.38 97 SER A C 1
ATOM 779 O O . SER A 1 97 ? 19.925 7.509 -48.906 1.00 96.38 97 SER A O 1
ATOM 781 N N . LEU A 1 98 ? 21.654 6.476 -49.914 1.00 97.62 98 LEU A N 1
ATOM 782 C CA . LEU A 1 98 ? 22.012 5.642 -48.763 1.00 97.62 98 LEU A CA 1
ATOM 783 C C . LEU A 1 98 ? 22.448 6.478 -47.557 1.00 97.62 98 LEU A C 1
ATOM 785 O O . LEU A 1 98 ? 22.025 6.205 -46.437 1.00 97.62 98 LEU A O 1
ATOM 789 N N . VAL A 1 99 ? 23.250 7.524 -47.776 1.00 97.69 99 VAL A N 1
ATOM 790 C CA . VAL A 1 99 ? 23.652 8.455 -46.713 1.00 97.69 99 VAL A CA 1
ATOM 791 C C . VAL A 1 99 ? 22.422 9.111 -46.090 1.00 97.69 99 VAL A C 1
ATOM 793 O O . VAL A 1 99 ? 22.294 9.097 -44.871 1.00 97.69 99 VAL A O 1
ATOM 796 N N . ASN A 1 100 ? 21.475 9.595 -46.899 1.00 96.94 100 ASN A N 1
ATOM 797 C CA . ASN A 1 100 ? 20.245 10.205 -46.391 1.00 96.94 100 ASN A CA 1
ATOM 798 C C . ASN A 1 100 ? 19.392 9.226 -45.566 1.00 96.94 100 ASN A C 1
ATOM 800 O O . ASN A 1 100 ? 18.794 9.618 -44.563 1.00 96.94 100 ASN A O 1
ATOM 804 N N . GLU A 1 101 ? 19.312 7.957 -45.972 1.00 97.88 101 GLU A N 1
ATOM 805 C CA . GLU A 1 101 ? 18.597 6.928 -45.211 1.00 97.88 101 GLU A CA 1
ATOM 806 C C . GLU A 1 101 ? 19.286 6.631 -43.872 1.00 97.88 101 GLU A C 1
ATOM 808 O O . GLU A 1 101 ? 18.627 6.577 -42.829 1.00 97.88 101 GLU A O 1
ATOM 813 N N . ILE A 1 102 ? 20.616 6.502 -43.885 1.00 98.00 102 ILE A N 1
ATOM 814 C CA . ILE A 1 102 ? 21.420 6.306 -42.677 1.00 98.00 102 ILE A CA 1
ATOM 815 C C . ILE A 1 102 ? 21.244 7.492 -41.724 1.00 98.00 102 ILE A C 1
ATOM 817 O O . ILE A 1 102 ? 20.995 7.270 -40.540 1.00 98.00 102 ILE A O 1
ATOM 821 N N . THR A 1 103 ? 21.293 8.731 -42.221 1.00 97.62 103 THR A N 1
ATOM 822 C CA . THR A 1 103 ? 21.083 9.943 -41.414 1.00 97.62 103 THR A CA 1
ATOM 823 C C . THR A 1 103 ? 19.721 9.924 -40.722 1.00 97.62 103 THR A C 1
ATOM 825 O O . THR A 1 103 ? 19.661 10.054 -39.502 1.00 97.62 103 THR A O 1
ATOM 828 N N . LYS A 1 104 ? 18.635 9.636 -41.452 1.00 97.69 104 LYS A N 1
ATOM 829 C CA . LYS A 1 104 ? 17.289 9.519 -40.856 1.00 97.69 104 LYS A CA 1
ATOM 830 C C . LYS A 1 104 ? 17.217 8.437 -39.779 1.00 97.69 104 LYS A C 1
ATOM 832 O O . LYS A 1 104 ? 16.509 8.575 -38.780 1.00 97.69 104 LYS A O 1
ATOM 837 N N . ARG A 1 105 ? 17.924 7.323 -39.981 1.00 98.06 105 ARG A N 1
ATOM 838 C CA . ARG A 1 105 ? 17.949 6.225 -39.011 1.00 98.06 105 ARG A CA 1
ATOM 839 C C . ARG A 1 105 ? 18.738 6.586 -37.755 1.00 98.06 105 ARG A C 1
ATOM 841 O O . ARG A 1 105 ? 18.320 6.180 -36.673 1.00 98.06 105 ARG A O 1
ATOM 848 N N . ILE A 1 106 ? 19.823 7.348 -37.889 1.00 98.12 106 ILE A N 1
ATOM 849 C CA . ILE A 1 106 ? 20.583 7.894 -36.760 1.00 98.12 106 ILE A CA 1
ATOM 850 C C . ILE A 1 106 ? 19.694 8.832 -35.942 1.00 98.12 106 ILE A C 1
ATOM 852 O O . ILE A 1 106 ? 19.516 8.577 -34.755 1.00 98.12 106 ILE A O 1
ATOM 856 N N . GLU A 1 107 ? 19.028 9.799 -36.577 1.00 97.94 107 GLU A N 1
ATOM 857 C CA . GLU A 1 107 ? 18.113 10.733 -35.896 1.00 97.94 107 GLU A CA 1
ATOM 858 C C . GLU A 1 107 ? 17.012 9.990 -35.113 1.00 97.94 107 GLU A C 1
ATOM 860 O O . GLU A 1 107 ? 16.718 10.291 -33.955 1.00 97.94 107 GLU A O 1
ATOM 865 N N . SER A 1 108 ? 16.422 8.948 -35.712 1.00 97.81 108 SER A N 1
ATOM 866 C CA . SER A 1 108 ? 15.415 8.124 -35.030 1.00 97.81 108 SER A CA 1
ATOM 867 C C . SER A 1 108 ? 15.980 7.367 -33.822 1.00 97.81 108 SER A C 1
ATOM 869 O O . SER A 1 108 ? 15.289 7.208 -32.811 1.00 97.81 108 SER A O 1
ATOM 871 N N . LEU A 1 109 ? 17.212 6.863 -33.921 1.00 98.25 109 LEU A N 1
ATOM 872 C CA . LEU A 1 109 ? 17.871 6.156 -32.826 1.00 98.25 109 LEU A CA 1
ATOM 873 C C . LEU A 1 109 ? 18.272 7.105 -31.696 1.00 98.25 109 LEU A C 1
ATOM 875 O O . LEU A 1 109 ? 18.115 6.734 -30.535 1.00 98.25 109 LEU A O 1
ATOM 879 N N . GLU A 1 110 ? 18.717 8.317 -32.015 1.00 97.62 110 GLU A N 1
ATOM 880 C CA . GLU A 1 110 ? 19.040 9.356 -31.034 1.00 97.62 110 GLU A CA 1
ATOM 881 C C . GLU A 1 110 ? 17.813 9.724 -30.193 1.00 97.62 110 GLU A C 1
ATOM 883 O O . GLU A 1 110 ? 17.887 9.703 -28.965 1.00 97.62 110 GLU A O 1
ATOM 888 N N . LEU A 1 111 ? 16.650 9.920 -30.826 1.00 96.94 111 LEU A N 1
ATOM 889 C CA . LEU A 1 111 ? 15.391 10.164 -30.109 1.00 96.94 111 LEU A CA 1
ATOM 890 C C . LEU A 1 111 ? 15.003 8.995 -29.190 1.00 96.94 111 LEU A C 1
ATOM 892 O O . LEU A 1 111 ? 14.557 9.197 -28.059 1.00 96.94 111 LEU A O 1
ATOM 896 N N . LYS A 1 112 ? 15.173 7.749 -29.652 1.00 98.00 112 LYS A N 1
ATOM 897 C CA . LYS A 1 112 ? 14.909 6.563 -28.819 1.00 98.00 112 LYS A CA 1
ATOM 898 C C . LYS A 1 112 ? 15.868 6.484 -27.637 1.00 98.00 112 LYS A C 1
ATOM 900 O O . LYS A 1 112 ? 15.434 6.153 -26.537 1.00 98.00 112 LYS A O 1
ATOM 905 N N . TYR A 1 113 ? 17.143 6.785 -27.857 1.00 97.75 113 TYR A N 1
ATOM 906 C CA . TYR A 1 113 ? 18.150 6.804 -26.805 1.00 97.75 113 TYR A CA 1
ATOM 907 C C . TYR A 1 113 ? 17.838 7.871 -25.751 1.00 97.75 113 TYR A C 1
ATOM 909 O O . TYR A 1 113 ? 17.896 7.581 -24.558 1.00 97.75 113 TYR A O 1
ATOM 917 N N . GLU A 1 114 ? 17.433 9.071 -26.172 1.00 97.25 114 GLU A N 1
ATOM 918 C CA . GLU A 1 114 ? 17.034 10.143 -25.259 1.00 97.25 114 GLU A CA 1
ATOM 919 C C . GLU A 1 114 ? 15.838 9.727 -24.387 1.00 97.25 114 GLU A C 1
ATOM 921 O O . GLU A 1 114 ? 15.856 9.923 -23.171 1.00 97.25 114 GLU A O 1
ATOM 926 N N . ASN A 1 115 ? 14.827 9.088 -24.981 1.00 97.19 115 ASN A N 1
ATOM 927 C CA . ASN A 1 115 ? 13.670 8.588 -24.237 1.00 97.19 115 ASN A CA 1
ATOM 928 C C . ASN A 1 115 ? 14.059 7.494 -23.233 1.00 97.19 115 ASN A C 1
ATOM 930 O O . ASN A 1 115 ? 13.689 7.580 -22.065 1.00 97.19 115 ASN A O 1
ATOM 934 N N . ILE A 1 116 ? 14.875 6.518 -23.646 1.00 97.81 116 ILE A N 1
ATOM 935 C CA . ILE A 1 116 ? 15.375 5.468 -22.744 1.00 97.81 116 ILE A CA 1
ATOM 936 C C . ILE A 1 116 ? 16.198 6.076 -21.602 1.00 97.81 116 ILE A C 1
ATOM 938 O O . ILE A 1 116 ? 16.092 5.636 -20.460 1.00 97.81 116 ILE A O 1
ATOM 942 N N . SER A 1 117 ? 17.003 7.101 -21.884 1.00 97.44 117 SER A N 1
ATOM 943 C CA . SER A 1 117 ? 17.786 7.805 -20.868 1.00 97.44 117 SER A CA 1
ATOM 944 C C . SER A 1 117 ? 16.888 8.490 -19.829 1.00 97.44 117 SER A C 1
ATOM 946 O O . SER A 1 117 ? 17.149 8.379 -18.627 1.00 97.44 117 SER A O 1
ATOM 948 N N . LYS A 1 118 ? 15.790 9.124 -20.266 1.00 96.81 118 LYS A N 1
ATOM 949 C CA . LYS A 1 118 ? 14.772 9.700 -19.371 1.00 96.81 118 LYS A CA 1
ATOM 950 C C . LYS A 1 118 ? 14.088 8.622 -18.527 1.00 96.81 118 LYS A C 1
ATOM 952 O O . LYS A 1 118 ? 14.015 8.771 -17.307 1.00 96.81 118 LYS A O 1
ATOM 957 N N . ASP A 1 119 ? 13.668 7.517 -19.138 1.00 97.31 119 ASP A N 1
ATOM 958 C CA . ASP A 1 119 ? 13.029 6.401 -18.428 1.00 97.31 119 ASP A CA 1
ATOM 959 C C . ASP A 1 119 ? 13.965 5.780 -17.377 1.00 97.31 119 ASP A C 1
ATOM 961 O O . ASP A 1 119 ? 13.543 5.462 -16.262 1.00 97.31 119 ASP A O 1
ATOM 965 N N . LEU A 1 120 ? 15.261 5.667 -17.687 1.00 97.19 120 LEU A N 1
ATOM 966 C CA . LEU A 1 120 ? 16.280 5.174 -16.757 1.00 97.19 120 LEU A CA 1
ATOM 967 C C . LEU A 1 120 ? 16.434 6.093 -15.533 1.00 97.19 120 LEU A C 1
ATOM 969 O O . LEU A 1 120 ? 16.605 5.614 -14.407 1.00 97.19 120 LEU A O 1
ATOM 973 N N . SER A 1 121 ? 16.357 7.410 -15.740 1.00 95.75 121 SER A N 1
ATOM 974 C CA . SER A 1 121 ? 16.387 8.392 -14.653 1.00 95.75 121 SER A CA 1
ATOM 975 C C . SER A 1 121 ? 15.184 8.214 -13.723 1.00 95.75 121 SER A C 1
ATOM 977 O O . SER A 1 121 ? 15.367 8.061 -12.513 1.00 95.75 121 SER A O 1
ATOM 979 N N . VAL A 1 122 ? 13.975 8.106 -14.285 1.00 96.88 122 VAL A N 1
ATOM 980 C CA . VAL A 1 122 ? 12.743 7.859 -13.517 1.00 96.88 122 VAL A CA 1
ATOM 981 C C . VAL A 1 122 ? 12.826 6.541 -12.744 1.00 96.88 122 VAL A C 1
ATOM 983 O O . VAL A 1 122 ? 12.504 6.497 -11.556 1.00 96.88 122 VAL A O 1
ATOM 986 N N . TYR A 1 123 ? 13.305 5.471 -13.382 1.00 97.50 123 TYR A N 1
ATOM 987 C CA . TYR A 1 123 ? 13.481 4.171 -12.734 1.00 97.50 123 TYR A CA 1
ATOM 988 C C . TYR A 1 123 ? 14.439 4.241 -11.536 1.00 97.50 123 TYR A C 1
ATOM 990 O O . TYR A 1 123 ? 14.182 3.624 -10.500 1.00 97.50 123 TYR A O 1
ATOM 998 N N . THR A 1 124 ? 15.519 5.015 -11.649 1.00 96.88 124 THR A N 1
ATOM 999 C CA . THR A 1 124 ? 16.490 5.195 -10.562 1.00 96.88 124 THR A CA 1
ATOM 1000 C C . THR A 1 124 ? 15.846 5.888 -9.361 1.00 96.88 124 THR A C 1
ATOM 1002 O O . THR A 1 124 ? 15.931 5.372 -8.246 1.00 96.88 124 THR A O 1
ATOM 1005 N N . SER A 1 125 ? 15.104 6.976 -9.586 1.00 97.06 125 SER A N 1
ATOM 1006 C CA . SER A 1 125 ? 14.369 7.671 -8.519 1.00 97.06 125 SER A CA 1
ATOM 1007 C C . SER A 1 125 ? 13.288 6.792 -7.879 1.00 97.06 125 SER A C 1
ATOM 1009 O O . SER A 1 125 ? 13.133 6.778 -6.658 1.00 97.06 125 SER A O 1
ATOM 1011 N N . LEU A 1 126 ? 12.560 6.004 -8.678 1.00 97.25 126 LEU A N 1
ATOM 1012 C CA . LEU A 1 126 ? 11.576 5.049 -8.159 1.00 97.25 126 LEU A CA 1
ATOM 1013 C C . LEU A 1 126 ? 12.232 3.972 -7.289 1.00 97.25 126 LEU A C 1
ATOM 1015 O O . LEU A 1 126 ? 11.706 3.623 -6.232 1.00 97.25 126 LEU A O 1
ATOM 1019 N N . LYS A 1 127 ? 13.391 3.456 -7.704 1.00 97.88 127 LYS A N 1
ATOM 1020 C CA . LYS A 1 127 ? 14.147 2.463 -6.936 1.00 97.88 127 LYS A CA 1
ATOM 1021 C C . LYS A 1 127 ? 14.574 3.012 -5.574 1.00 97.88 127 LYS A C 1
ATOM 1023 O O . LYS A 1 127 ? 14.437 2.305 -4.576 1.00 97.88 127 LYS A O 1
ATOM 1028 N N . GLU A 1 128 ? 15.050 4.253 -5.519 1.00 97.50 128 GLU A N 1
ATOM 1029 C CA . GLU A 1 128 ? 15.397 4.931 -4.264 1.00 97.50 128 GLU A CA 1
ATOM 1030 C C . GLU A 1 128 ? 14.179 5.095 -3.349 1.00 97.50 128 GLU A C 1
ATOM 1032 O O . GLU A 1 128 ? 14.243 4.747 -2.168 1.00 97.50 128 GLU A O 1
ATOM 1037 N N . LEU A 1 129 ? 13.040 5.529 -3.898 1.00 97.50 129 LEU A N 1
ATOM 1038 C CA . LEU A 1 129 ? 11.798 5.666 -3.137 1.00 97.50 129 LEU A CA 1
ATOM 1039 C C . LEU A 1 129 ? 11.339 4.324 -2.546 1.00 97.50 129 LEU A C 1
ATOM 1041 O O . LEU A 1 129 ? 10.930 4.259 -1.388 1.00 97.50 129 LEU A O 1
ATOM 1045 N N . VAL A 1 130 ? 11.448 3.232 -3.306 1.00 98.00 130 VAL A N 1
ATOM 1046 C CA . VAL A 1 130 ? 11.119 1.884 -2.815 1.00 98.00 130 VAL A CA 1
ATOM 1047 C C . VAL A 1 130 ? 12.029 1.469 -1.655 1.00 98.00 130 VAL A C 1
ATOM 1049 O O . VAL A 1 130 ? 11.550 0.840 -0.710 1.00 98.00 130 VAL A O 1
ATOM 1052 N N . ILE A 1 131 ? 13.319 1.819 -1.689 1.00 97.94 131 ILE A N 1
ATOM 1053 C CA . ILE A 1 131 ? 14.246 1.557 -0.575 1.00 97.94 131 ILE A CA 1
ATOM 1054 C C . ILE A 1 131 ? 13.803 2.335 0.673 1.00 97.94 131 ILE A C 1
ATOM 1056 O O . ILE A 1 131 ? 13.640 1.735 1.735 1.00 97.94 131 ILE A O 1
ATOM 1060 N N . GLN A 1 132 ? 13.502 3.629 0.537 1.00 97.75 132 GLN A N 1
ATOM 1061 C CA . GLN A 1 132 ? 13.031 4.464 1.652 1.00 97.75 132 GLN A CA 1
ATOM 1062 C C . GLN A 1 132 ? 11.705 3.966 2.250 1.00 97.75 132 GLN A C 1
ATOM 1064 O O . GLN A 1 132 ? 11.513 3.975 3.473 1.00 97.75 132 GLN A O 1
ATOM 1069 N N . LEU A 1 133 ? 10.784 3.499 1.402 1.00 97.94 133 LEU A N 1
ATOM 1070 C CA . LEU A 1 133 ? 9.519 2.915 1.845 1.00 97.94 133 LEU A CA 1
ATOM 1071 C C . LEU A 1 133 ? 9.744 1.628 2.642 1.00 97.94 133 LEU A C 1
ATOM 1073 O O . LEU A 1 133 ? 9.132 1.465 3.696 1.00 97.94 133 LEU A O 1
ATOM 1077 N N . LYS A 1 134 ? 10.649 0.748 2.196 1.00 98.06 134 LYS A N 1
ATOM 1078 C CA . LYS A 1 134 ? 11.008 -0.471 2.940 1.00 98.06 134 LYS A CA 1
ATOM 1079 C C . LYS A 1 134 ? 11.569 -0.146 4.323 1.00 98.06 134 LYS A C 1
ATOM 1081 O O . LYS A 1 134 ? 11.078 -0.680 5.311 1.00 98.06 134 LYS A O 1
ATOM 1086 N N . GLU A 1 135 ? 12.505 0.797 4.410 1.00 97.69 135 GLU A N 1
ATOM 1087 C CA . GLU A 1 135 ? 13.057 1.232 5.699 1.00 97.69 135 GLU A CA 1
ATOM 1088 C C . GLU A 1 135 ? 11.985 1.809 6.633 1.00 97.69 135 GLU A C 1
ATOM 1090 O O . GLU A 1 135 ? 12.010 1.596 7.847 1.00 97.69 135 GLU A O 1
ATOM 1095 N N . THR A 1 136 ? 11.027 2.554 6.077 1.00 97.88 136 THR A N 1
ATOM 1096 C CA . THR A 1 136 ? 9.908 3.108 6.848 1.00 97.88 136 THR A CA 1
ATOM 1097 C C . THR A 1 136 ? 8.986 2.005 7.361 1.00 97.88 136 THR A C 1
ATOM 1099 O O . THR A 1 136 ? 8.590 2.038 8.526 1.00 97.88 136 THR A O 1
ATOM 1102 N N . ILE A 1 137 ? 8.685 1.008 6.528 1.00 98.12 137 ILE A N 1
ATOM 1103 C CA . ILE A 1 137 ? 7.892 -0.164 6.914 1.00 98.12 137 ILE A CA 1
ATOM 1104 C C . ILE A 1 137 ? 8.577 -0.921 8.057 1.00 98.12 137 ILE A C 1
ATOM 1106 O O . ILE A 1 137 ? 7.923 -1.232 9.051 1.00 98.12 137 ILE A O 1
ATOM 1110 N N . ASP A 1 138 ? 9.891 -1.134 7.989 1.00 97.94 138 ASP A N 1
ATOM 1111 C CA . ASP A 1 138 ? 10.639 -1.811 9.055 1.00 97.94 138 ASP A CA 1
ATOM 1112 C C . ASP A 1 138 ? 10.608 -1.019 10.376 1.00 97.94 138 ASP A C 1
ATOM 1114 O O . ASP A 1 138 ? 10.367 -1.577 11.455 1.00 97.94 138 ASP A O 1
ATOM 1118 N N . LYS A 1 139 ? 10.756 0.312 10.310 1.00 97.81 139 LYS A N 1
ATOM 1119 C CA . LYS A 1 139 ? 10.599 1.204 11.476 1.00 97.81 139 LYS A CA 1
ATOM 1120 C C . LYS A 1 139 ? 9.187 1.153 12.068 1.00 97.81 139 LYS A C 1
ATOM 1122 O O . LYS A 1 139 ? 9.024 1.247 13.283 1.00 97.81 139 LYS A O 1
ATOM 1127 N N . VAL A 1 140 ? 8.156 1.024 11.239 1.00 98.00 140 VAL A N 1
ATOM 1128 C CA . VAL A 1 140 ? 6.772 0.890 11.713 1.00 98.00 140 VAL A CA 1
ATOM 1129 C C . VAL A 1 140 ? 6.548 -0.483 12.348 1.00 98.00 140 VAL A C 1
ATOM 1131 O O . VAL A 1 140 ? 6.014 -0.552 13.453 1.00 98.00 140 VAL A O 1
ATOM 1134 N N . ASN A 1 141 ? 7.025 -1.561 11.728 1.00 97.50 141 ASN A N 1
ATOM 1135 C CA . ASN A 1 141 ? 6.891 -2.923 12.251 1.00 97.50 141 ASN A CA 1
ATOM 1136 C C . ASN A 1 141 ? 7.571 -3.086 13.616 1.00 97.50 141 ASN A C 1
ATOM 1138 O O . ASN A 1 141 ? 6.996 -3.648 14.549 1.00 97.50 141 ASN A O 1
ATOM 1142 N N . THR A 1 142 ? 8.774 -2.536 13.779 1.00 97.88 142 THR A N 1
ATOM 1143 C CA . THR A 1 142 ? 9.464 -2.529 15.080 1.00 97.88 142 THR A CA 1
ATOM 1144 C C . THR A 1 142 ? 8.668 -1.783 16.155 1.00 97.88 142 THR A C 1
ATOM 1146 O O . THR A 1 142 ? 8.547 -2.277 17.275 1.00 97.88 142 THR A O 1
ATOM 1149 N N . LYS A 1 143 ? 8.037 -0.650 15.824 1.00 97.94 143 LYS A N 1
ATOM 1150 C CA . LYS A 1 143 ? 7.141 0.058 16.756 1.00 97.94 143 LYS A CA 1
ATOM 1151 C C . LYS A 1 143 ? 5.879 -0.739 17.083 1.00 97.94 143 LYS A C 1
ATOM 1153 O O . LYS A 1 143 ? 5.497 -0.788 18.247 1.00 97.94 143 LYS A O 1
ATOM 1158 N N . ILE A 1 144 ? 5.254 -1.381 16.095 1.00 98.12 144 ILE A N 1
ATOM 1159 C CA . ILE A 1 144 ? 4.069 -2.227 16.305 1.00 98.12 144 ILE A CA 1
ATOM 1160 C C . ILE A 1 144 ? 4.401 -3.362 17.273 1.00 98.12 144 ILE A C 1
ATOM 1162 O O . ILE A 1 144 ? 3.733 -3.501 18.292 1.00 98.12 144 ILE A O 1
ATOM 1166 N N . THR A 1 145 ? 5.482 -4.104 17.026 1.00 97.75 145 THR A N 1
ATOM 1167 C CA . THR A 1 145 ? 5.883 -5.215 17.908 1.00 97.75 145 THR A CA 1
ATOM 1168 C C . THR A 1 145 ? 6.209 -4.757 19.333 1.00 97.75 145 THR A C 1
ATOM 1170 O O . THR A 1 145 ? 5.958 -5.489 20.293 1.00 97.75 145 THR A O 1
ATOM 1173 N N . PHE A 1 146 ? 6.750 -3.547 19.506 1.00 98.00 146 PHE A N 1
ATOM 1174 C CA . PHE A 1 146 ? 6.952 -2.951 20.826 1.00 98.00 146 PHE A CA 1
ATOM 1175 C C . PHE A 1 146 ? 5.618 -2.634 21.518 1.00 98.00 146 PHE A C 1
ATOM 1177 O O . PHE A 1 146 ? 5.395 -3.070 22.648 1.00 98.00 146 PHE A O 1
ATOM 1184 N N . LEU A 1 147 ? 4.707 -1.947 20.827 1.00 98.00 147 LEU A N 1
ATOM 1185 C CA . LEU A 1 147 ? 3.388 -1.596 21.363 1.00 98.00 147 LEU A CA 1
ATOM 1186 C C . LEU A 1 147 ? 2.546 -2.837 21.686 1.00 98.00 147 LEU A C 1
ATOM 1188 O O . LEU A 1 147 ? 1.865 -2.876 22.708 1.00 98.00 147 LEU A O 1
ATOM 1192 N N . GLU A 1 148 ? 2.621 -3.885 20.869 1.00 97.69 148 GLU A N 1
ATOM 1193 C CA . GLU A 1 148 ? 1.968 -5.167 21.143 1.00 97.69 148 GLU A CA 1
ATOM 1194 C C . GLU A 1 148 ? 2.465 -5.780 22.457 1.00 97.69 148 GLU A C 1
ATOM 1196 O O . GLU A 1 148 ? 1.658 -6.222 23.282 1.00 97.69 148 GLU A O 1
ATOM 1201 N N . LYS A 1 149 ? 3.782 -5.751 22.708 1.00 97.75 149 LYS A N 1
ATOM 1202 C CA . LYS A 1 149 ? 4.355 -6.206 23.983 1.00 97.75 149 LYS A CA 1
ATOM 1203 C C . LYS A 1 149 ? 3.829 -5.377 25.153 1.00 97.75 149 LYS A C 1
ATOM 1205 O O . LYS A 1 149 ? 3.393 -5.964 26.145 1.00 97.75 149 LYS A O 1
ATOM 1210 N N . GLU A 1 150 ? 3.794 -4.052 25.037 1.00 97.75 150 GLU A N 1
ATOM 1211 C CA . GLU A 1 150 ? 3.235 -3.189 26.086 1.00 97.75 150 GLU A CA 1
ATOM 1212 C C . GLU A 1 150 ? 1.757 -3.490 26.356 1.00 97.75 150 GLU A C 1
ATOM 1214 O O . GLU A 1 150 ? 1.369 -3.671 27.511 1.00 97.75 150 GLU A O 1
ATOM 1219 N N . ILE A 1 151 ? 0.942 -3.652 25.311 1.00 97.62 151 ILE A N 1
ATOM 1220 C CA . ILE A 1 151 ? -0.475 -4.013 25.439 1.00 97.62 151 ILE A CA 1
ATOM 1221 C C . ILE A 1 151 ? -0.632 -5.355 26.159 1.00 97.62 151 ILE A C 1
ATOM 1223 O O . ILE A 1 151 ? -1.478 -5.480 27.047 1.00 97.62 151 ILE A O 1
ATOM 1227 N N . THR A 1 152 ? 0.165 -6.372 25.815 1.00 97.38 152 THR A N 1
ATOM 1228 C CA . THR A 1 152 ? 0.089 -7.671 26.508 1.00 97.38 152 THR A CA 1
ATOM 1229 C C . THR A 1 152 ? 0.475 -7.562 27.981 1.00 97.38 152 THR A C 1
ATOM 1231 O O . THR A 1 152 ? -0.162 -8.196 28.825 1.00 97.38 152 THR A O 1
ATOM 1234 N N . ASN A 1 153 ? 1.466 -6.733 28.313 1.00 97.75 153 ASN A N 1
ATOM 1235 C CA . ASN A 1 153 ? 1.858 -6.472 29.692 1.00 97.75 153 ASN A CA 1
ATOM 1236 C C . ASN A 1 153 ? 0.744 -5.752 30.469 1.00 97.75 153 ASN A C 1
ATOM 1238 O O . ASN A 1 153 ? 0.348 -6.206 31.543 1.00 97.75 153 ASN A O 1
ATOM 1242 N N . LEU A 1 154 ? 0.171 -4.690 29.898 1.00 97.62 154 LEU A N 1
ATOM 1243 C CA . LEU A 1 154 ? -0.944 -3.955 30.500 1.00 97.62 154 LEU A CA 1
ATOM 1244 C C . LEU A 1 154 ? -2.172 -4.852 30.706 1.00 97.62 154 LEU A C 1
ATOM 1246 O O . LEU A 1 154 ? -2.784 -4.817 31.772 1.00 97.62 154 LEU A O 1
ATOM 1250 N N . LYS A 1 155 ? -2.497 -5.726 29.744 1.00 97.50 155 LYS A N 1
ATOM 1251 C CA . LYS A 1 155 ? -3.575 -6.719 29.894 1.00 97.50 155 LYS A CA 1
ATOM 1252 C C . LYS A 1 155 ? -3.342 -7.640 31.095 1.00 97.50 155 LYS A C 1
ATOM 1254 O O . LYS A 1 155 ? -4.264 -7.840 31.882 1.00 97.50 155 LYS A O 1
ATOM 1259 N N . LYS A 1 156 ? -2.116 -8.148 31.279 1.00 96.81 156 LYS A N 1
ATOM 1260 C CA . LYS A 1 156 ? -1.759 -8.969 32.453 1.00 96.81 156 LYS A CA 1
ATOM 1261 C C . LYS A 1 156 ? -1.922 -8.189 33.758 1.00 96.81 156 LYS A C 1
ATOM 1263 O O . LYS A 1 156 ? -2.479 -8.716 34.722 1.00 96.81 156 LYS A O 1
ATOM 1268 N N . GLN A 1 157 ? -1.480 -6.932 33.795 1.00 96.56 157 GLN A N 1
ATOM 1269 C CA . GLN A 1 157 ? -1.639 -6.075 34.975 1.00 96.56 157 GLN A CA 1
ATOM 1270 C C . GLN A 1 157 ? -3.120 -5.861 35.321 1.00 96.56 157 GLN A C 1
ATOM 1272 O O . GLN A 1 157 ? -3.510 -6.053 36.473 1.00 96.56 157 GLN A O 1
ATOM 1277 N N . ILE A 1 158 ? -3.960 -5.558 34.326 1.00 95.94 158 ILE A N 1
ATOM 1278 C CA . ILE A 1 158 ? -5.412 -5.399 34.502 1.00 95.94 158 ILE A CA 1
ATOM 1279 C C . ILE A 1 158 ? -6.051 -6.689 35.021 1.00 95.94 158 ILE A C 1
ATOM 1281 O O . ILE A 1 158 ? -6.855 -6.636 35.949 1.00 95.94 158 ILE A O 1
ATOM 1285 N N . GLU A 1 159 ? -5.690 -7.851 34.475 1.00 95.19 159 GLU A N 1
ATOM 1286 C CA . GLU A 1 159 ? -6.224 -9.135 34.942 1.00 95.19 159 GLU A CA 1
ATOM 1287 C C . GLU A 1 159 ? -5.862 -9.392 36.413 1.00 95.19 159 GLU A C 1
ATOM 1289 O O . GLU A 1 159 ? -6.696 -9.831 37.208 1.00 95.19 159 GLU A O 1
ATOM 1294 N N . THR A 1 160 ? -4.630 -9.060 36.797 1.00 95.06 160 THR A N 1
ATOM 1295 C CA . THR A 1 160 ? -4.147 -9.208 38.176 1.00 95.06 160 THR A CA 1
ATOM 1296 C C . THR A 1 160 ? -4.915 -8.288 39.130 1.00 95.06 160 THR A C 1
ATOM 1298 O O . THR A 1 160 ? -5.403 -8.732 40.172 1.00 95.06 160 THR A O 1
ATOM 1301 N N . LEU A 1 161 ? -5.108 -7.023 38.744 1.00 94.81 161 LEU A N 1
ATOM 1302 C CA . LEU A 1 161 ? -5.909 -6.056 39.500 1.00 94.81 161 LEU A CA 1
ATOM 1303 C C . LEU A 1 161 ? -7.386 -6.469 39.579 1.00 94.81 161 LEU A C 1
ATOM 1305 O O . LEU A 1 161 ? -8.015 -6.347 40.630 1.00 94.81 161 LEU A O 1
ATOM 1309 N N . SER A 1 162 ? -7.947 -7.008 38.499 1.00 90.19 162 SER A N 1
ATOM 1310 C CA . SER A 1 162 ? -9.321 -7.515 38.467 1.00 90.19 162 SER A CA 1
ATOM 1311 C C . SER A 1 162 ? -9.515 -8.672 39.454 1.00 90.19 162 SER A C 1
ATOM 1313 O O . SER A 1 162 ? -10.466 -8.674 40.239 1.00 90.19 162 SER A O 1
ATOM 1315 N N . LYS A 1 163 ? -8.563 -9.612 39.509 1.00 92.06 163 LYS A N 1
ATOM 1316 C CA . LYS A 1 163 ? -8.573 -10.688 40.510 1.00 92.06 163 LYS A CA 1
ATOM 1317 C C . LYS A 1 163 ? -8.551 -10.117 41.928 1.00 92.06 163 LYS A C 1
ATOM 1319 O O . LYS A 1 163 ? -9.404 -10.490 42.732 1.00 92.06 163 LYS A O 1
ATOM 1324 N N . TYR A 1 164 ? -7.663 -9.164 42.209 1.00 90.88 164 TYR A N 1
ATOM 1325 C CA . TYR A 1 164 ? -7.559 -8.528 43.526 1.00 90.88 164 TYR A CA 1
ATOM 1326 C C . TYR A 1 164 ? -8.824 -7.745 43.932 1.00 90.88 164 TYR A C 1
ATOM 1328 O O . TYR A 1 164 ? -9.304 -7.849 45.058 1.00 90.88 164 TYR A O 1
ATOM 1336 N N . THR A 1 165 ? -9.436 -7.002 43.010 1.00 82.69 165 THR A N 1
ATOM 1337 C CA . THR A 1 165 ? -10.699 -6.294 43.291 1.00 82.69 165 THR A CA 1
ATOM 1338 C C . THR A 1 165 ? -11.859 -7.262 43.529 1.00 82.69 165 THR A C 1
ATOM 1340 O O . THR A 1 165 ? -12.694 -7.025 44.405 1.00 82.69 165 THR A O 1
ATOM 1343 N N . SER A 1 166 ? -11.904 -8.389 42.809 1.00 77.62 166 SER A N 1
ATOM 1344 C CA . SER A 1 166 ? -12.931 -9.417 43.003 1.00 77.62 166 SER A CA 1
ATOM 1345 C C . SER A 1 166 ? -12.847 -10.088 44.379 1.00 77.62 166 SER A C 1
ATOM 1347 O O . SER A 1 166 ? -13.885 -10.357 44.991 1.00 77.62 166 SER A O 1
ATOM 1349 N N . THR A 1 167 ? -11.634 -10.316 44.895 1.00 80.75 167 THR A N 1
ATOM 1350 C CA . THR A 1 167 ? -11.428 -10.887 46.230 1.00 80.75 167 THR A CA 1
ATOM 1351 C C . THR A 1 167 ? -11.782 -9.871 47.308 1.00 80.75 167 THR A C 1
ATOM 1353 O O . THR A 1 167 ? -12.567 -10.197 48.197 1.00 80.75 167 THR A O 1
ATOM 1356 N N . LEU A 1 168 ? -11.334 -8.618 47.186 1.00 76.38 168 LEU A N 1
ATOM 1357 C CA . LEU A 1 168 ? -11.718 -7.545 48.109 1.00 76.38 168 LEU A CA 1
ATOM 1358 C C . LEU A 1 168 ? -13.241 -7.355 48.188 1.00 76.38 168 LEU A C 1
ATOM 1360 O O . LEU A 1 168 ? -13.797 -7.269 49.282 1.00 76.38 168 LEU A O 1
ATOM 1364 N N . ARG A 1 169 ? -13.948 -7.386 47.051 1.00 69.56 169 ARG A N 1
ATOM 1365 C CA . ARG A 1 169 ? -15.419 -7.277 47.008 1.00 69.56 169 ARG A CA 1
ATOM 1366 C C . ARG A 1 169 ? -16.142 -8.418 47.739 1.00 69.56 169 ARG A C 1
ATOM 1368 O O . ARG A 1 169 ? -17.299 -8.260 48.132 1.00 69.56 169 ARG A O 1
ATOM 1375 N N . ARG A 1 170 ? -15.510 -9.588 47.876 1.00 67.00 170 ARG A N 1
ATOM 1376 C CA . ARG A 1 170 ? -16.070 -10.724 48.627 1.00 67.00 170 ARG A CA 1
ATOM 1377 C C . ARG A 1 170 ? -15.830 -10.601 50.128 1.00 67.00 170 ARG A C 1
ATOM 1379 O O . ARG A 1 170 ? -16.679 -11.046 50.889 1.00 67.00 170 ARG A O 1
ATOM 1386 N N . VAL A 1 171 ? -14.704 -10.015 50.528 1.00 65.50 171 VAL A N 1
ATOM 1387 C CA . VAL A 1 171 ? -14.289 -9.918 51.935 1.00 65.50 171 VAL A CA 1
ATOM 1388 C C . VAL A 1 171 ? -14.931 -8.721 52.643 1.00 65.50 171 VAL A C 1
ATOM 1390 O O . VAL A 1 171 ? -15.132 -8.774 53.851 1.00 65.50 171 VAL A O 1
ATOM 1393 N N . VAL A 1 172 ? -15.317 -7.669 51.914 1.00 58.12 172 VAL A N 1
ATOM 1394 C CA . VAL A 1 172 ? -16.003 -6.503 52.492 1.00 58.12 172 VAL A CA 1
ATOM 1395 C C . VAL A 1 172 ? -17.531 -6.662 52.366 1.00 58.12 172 VAL A C 1
ATOM 1397 O O . VAL A 1 172 ? -18.050 -6.619 51.245 1.00 58.12 172 VAL A O 1
ATOM 1400 N N . PRO A 1 173 ? -18.292 -6.809 53.471 1.00 54.91 173 PRO A N 1
ATOM 1401 C CA . PRO A 1 173 ? -19.737 -6.622 53.451 1.00 54.91 173 PRO A CA 1
ATOM 1402 C C . PRO A 1 173 ? -20.004 -5.128 53.243 1.00 54.91 173 PRO A C 1
ATOM 1404 O O . PRO A 1 173 ? -19.742 -4.308 54.121 1.00 54.91 173 PRO A O 1
ATOM 1407 N N . SER A 1 174 ? -20.443 -4.744 52.046 1.00 57.59 174 SER A N 1
ATOM 1408 C CA . SER A 1 174 ? -20.679 -3.340 51.716 1.00 57.59 174 SER A CA 1
ATOM 1409 C C . SER A 1 174 ? -22.094 -2.917 52.114 1.00 57.59 174 SER A C 1
ATOM 1411 O O . SER A 1 174 ? -23.060 -3.565 51.711 1.00 57.59 174 SER A O 1
ATOM 1413 N N . LYS A 1 175 ? -22.217 -1.777 52.818 1.00 59.75 175 LYS A N 1
ATOM 1414 C CA . LYS A 1 175 ? -23.483 -1.035 53.021 1.00 59.75 175 LYS A CA 1
ATOM 1415 C C . LYS A 1 175 ? -24.298 -0.918 51.723 1.00 59.75 175 LYS A C 1
ATOM 1417 O O . LYS A 1 175 ? -25.522 -0.969 51.747 1.00 59.75 175 LYS A O 1
ATOM 1422 N N . ASP A 1 176 ? -23.618 -0.857 50.579 1.00 58.84 176 ASP A N 1
ATOM 1423 C CA . ASP A 1 176 ? -24.225 -0.818 49.247 1.00 58.84 176 ASP A CA 1
ATOM 1424 C C . ASP A 1 176 ? -25.103 -2.037 48.916 1.00 58.84 176 ASP A C 1
ATOM 1426 O O . ASP A 1 176 ? -26.054 -1.899 48.149 1.00 58.84 176 ASP A O 1
ATOM 1430 N N . ARG A 1 177 ? -24.826 -3.236 49.461 1.00 64.88 177 ARG A N 1
ATOM 1431 C CA . ARG A 1 177 ? -25.701 -4.410 49.250 1.00 64.88 177 ARG A CA 1
ATOM 1432 C C . ARG A 1 177 ? -27.037 -4.244 49.961 1.00 64.88 177 ARG A C 1
ATOM 1434 O O . ARG A 1 177 ? -28.071 -4.559 49.367 1.00 64.88 177 ARG A O 1
ATOM 1441 N N . ASP A 1 178 ? -27.015 -3.729 51.183 1.00 65.88 178 ASP A N 1
ATOM 1442 C CA . ASP A 1 178 ? -28.227 -3.496 51.969 1.00 65.88 178 ASP A CA 1
ATOM 1443 C C . ASP A 1 178 ? -29.054 -2.372 51.333 1.00 65.88 178 ASP A C 1
ATOM 1445 O O . ASP A 1 178 ? -30.250 -2.530 51.097 1.00 65.88 178 ASP A O 1
ATOM 1449 N N . VAL A 1 179 ? -28.398 -1.287 50.913 1.00 66.94 179 VAL A N 1
ATOM 1450 C CA . VAL A 1 179 ? -29.041 -0.156 50.225 1.00 66.94 179 VAL A CA 1
ATOM 1451 C C . VAL A 1 179 ? -29.642 -0.564 48.871 1.00 66.94 179 VAL A C 1
ATOM 1453 O O . VAL A 1 179 ? -30.780 -0.206 48.556 1.00 66.94 179 VAL A O 1
ATOM 1456 N N . LYS A 1 180 ? -28.929 -1.374 48.076 1.00 69.75 180 LYS A N 1
ATOM 1457 C CA . LYS A 1 180 ? -29.442 -1.906 46.802 1.00 69.75 180 LYS A CA 1
ATOM 1458 C C . LYS A 1 180 ? -30.665 -2.800 47.006 1.00 69.75 180 LYS A C 1
ATOM 1460 O O . LYS A 1 180 ? -31.605 -2.739 46.212 1.00 69.75 180 LYS A O 1
ATOM 1465 N N . SER A 1 181 ? -30.662 -3.598 48.072 1.00 72.44 181 SER A N 1
ATOM 1466 C CA . SER A 1 181 ? -31.796 -4.446 48.447 1.00 72.44 181 SER A CA 1
ATOM 1467 C C . SER A 1 181 ? -33.007 -3.605 48.864 1.00 72.44 181 SER A C 1
ATOM 1469 O O . SER A 1 181 ? -34.124 -3.922 48.462 1.00 72.44 181 SER A O 1
ATOM 1471 N N . SER A 1 182 ? -32.791 -2.486 49.561 1.00 76.75 182 SER A N 1
ATOM 1472 C CA . SER A 1 182 ? -33.849 -1.554 49.976 1.00 76.75 182 SER A CA 1
ATOM 1473 C C . SER A 1 182 ? -34.547 -0.862 48.799 1.00 76.75 182 SER A C 1
ATOM 1475 O O . SER A 1 182 ? -35.775 -0.873 48.739 1.00 76.75 182 SER A O 1
ATOM 1477 N N . ILE A 1 183 ? -33.807 -0.332 47.813 1.00 81.56 183 ILE A N 1
ATOM 1478 C CA . ILE A 1 183 ? -34.429 0.258 46.606 1.00 81.56 183 ILE A CA 1
ATOM 1479 C C . ILE A 1 183 ? -35.203 -0.794 45.810 1.00 81.56 183 ILE A C 1
ATOM 1481 O O . ILE A 1 183 ? -36.320 -0.539 45.359 1.00 81.56 183 ILE A O 1
ATOM 1485 N N . GLN A 1 184 ? -34.638 -1.992 45.644 1.00 79.44 184 GLN A N 1
ATOM 1486 C CA . GLN A 1 184 ? -35.330 -3.067 44.934 1.00 79.44 184 GLN A CA 1
ATOM 1487 C C . GLN A 1 184 ? -36.591 -3.530 45.673 1.00 79.44 184 GLN A C 1
ATOM 1489 O O . GLN A 1 184 ? -37.587 -3.837 45.022 1.00 79.44 184 GLN A O 1
ATOM 1494 N N . ALA A 1 185 ? -36.578 -3.566 47.008 1.00 80.50 185 ALA A N 1
ATOM 1495 C CA . ALA A 1 185 ? -37.749 -3.897 47.813 1.00 80.50 185 ALA A CA 1
ATOM 1496 C C . ALA A 1 185 ? -38.859 -2.843 47.672 1.00 80.50 185 ALA A C 1
ATOM 1498 O O . ALA A 1 185 ? -40.015 -3.207 47.461 1.00 80.50 185 ALA A O 1
ATOM 1499 N N . LEU A 1 186 ? -38.508 -1.553 47.703 1.00 81.81 186 LEU A N 1
ATOM 1500 C CA . LEU A 1 186 ? -39.463 -0.458 47.503 1.00 81.81 186 LEU A CA 1
ATOM 1501 C C . LEU A 1 186 ? -40.062 -0.467 46.092 1.00 81.81 186 LEU A C 1
ATOM 1503 O O . LEU A 1 186 ? -41.267 -0.308 45.918 1.00 81.81 186 LEU A O 1
ATOM 1507 N N . LEU A 1 187 ? -39.246 -0.730 45.073 1.00 83.06 187 LEU A N 1
ATOM 1508 C CA . LEU A 1 187 ? -39.734 -0.836 43.700 1.00 83.06 187 LEU A CA 1
ATOM 1509 C C . LEU A 1 187 ? -40.602 -2.076 43.471 1.00 83.06 187 LEU A C 1
ATOM 1511 O O . LEU A 1 187 ? -41.494 -2.037 42.629 1.00 83.06 187 LEU A O 1
ATOM 1515 N N . LYS A 1 188 ? -40.382 -3.162 44.220 1.00 80.56 188 LYS A N 1
ATOM 1516 C CA . LYS A 1 188 ? -41.273 -4.330 44.200 1.00 80.56 188 LYS A CA 1
ATOM 1517 C C . LYS A 1 188 ? -42.621 -4.049 44.863 1.00 80.56 18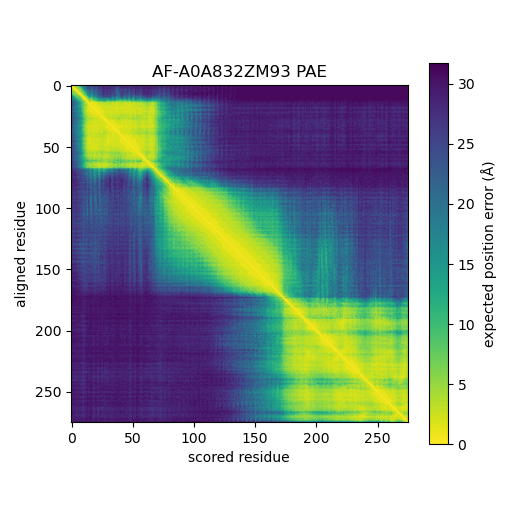8 LYS A C 1
ATOM 1519 O O . LYS A 1 188 ? -43.614 -4.616 44.422 1.00 80.56 188 LYS A O 1
ATOM 1524 N N . SER A 1 189 ? -42.668 -3.215 45.902 1.00 79.56 189 SER A N 1
ATOM 1525 C CA . SER A 1 189 ? -43.915 -2.916 46.615 1.00 79.56 189 SER A CA 1
ATOM 1526 C C . SER A 1 189 ? -44.739 -1.812 45.951 1.00 79.56 189 SER A C 1
ATOM 1528 O O . SER A 1 189 ? -45.960 -1.927 45.886 1.00 79.56 189 SER A O 1
ATOM 1530 N N . GLN A 1 190 ? -44.094 -0.760 45.440 1.00 79.88 190 GLN A N 1
ATOM 1531 C CA . GLN A 1 190 ? -44.774 0.417 44.888 1.00 79.88 190 GLN A CA 1
ATOM 1532 C C . GLN A 1 190 ? -44.727 0.493 43.355 1.00 79.88 190 GLN A C 1
ATOM 1534 O O . GLN A 1 190 ? -45.568 1.151 42.750 1.00 79.88 190 GLN A O 1
ATOM 1539 N N . GLY A 1 191 ? -43.769 -0.165 42.697 1.00 78.75 191 GLY A N 1
ATOM 1540 C CA . GLY A 1 191 ? -43.615 -0.156 41.235 1.00 78.75 191 GLY A CA 1
ATOM 1541 C C . GLY A 1 191 ? -42.965 1.110 40.660 1.00 78.75 191 GLY A C 1
ATOM 1542 O O . GLY A 1 191 ? -42.169 1.005 39.722 1.00 78.75 191 GLY A O 1
ATOM 1543 N N . VAL A 1 192 ? -43.260 2.276 41.248 1.00 87.12 192 VAL A N 1
ATOM 1544 C CA . VAL A 1 192 ? -42.800 3.617 40.846 1.00 87.12 192 VAL A CA 1
ATOM 1545 C C . VAL A 1 192 ? -42.354 4.404 42.082 1.00 87.12 192 VAL A C 1
ATOM 1547 O O . VAL A 1 192 ? -43.079 4.432 43.072 1.00 87.12 192 VAL A O 1
ATOM 1550 N N . ILE A 1 193 ? -41.196 5.066 42.015 1.00 88.88 193 ILE A N 1
ATOM 1551 C CA . ILE A 1 193 ? -40.642 5.927 43.078 1.00 88.88 193 ILE A CA 1
ATOM 1552 C C . ILE A 1 193 ? -40.148 7.234 42.449 1.00 88.88 193 ILE A C 1
ATOM 1554 O O . ILE A 1 193 ? -39.699 7.229 41.307 1.00 88.88 193 ILE A O 1
ATOM 1558 N N . GLU A 1 194 ? -40.207 8.362 43.156 1.00 88.75 194 GLU A N 1
ATOM 1559 C CA . GLU A 1 194 ? -39.612 9.616 42.668 1.00 88.75 194 GLU A CA 1
ATOM 1560 C C . GLU A 1 194 ? -38.080 9.572 42.730 1.00 88.75 194 GLU A C 1
ATOM 1562 O O . GLU A 1 194 ? -37.492 9.069 43.687 1.00 88.75 194 GLU A O 1
ATOM 1567 N N . VAL A 1 195 ? -37.408 10.132 41.721 1.00 87.50 195 VAL A N 1
ATOM 1568 C CA . VAL A 1 195 ? -35.935 10.168 41.653 1.00 87.50 195 VAL A CA 1
ATOM 1569 C C . VAL A 1 195 ? -35.343 10.838 42.899 1.00 87.50 195 VAL A C 1
ATOM 1571 O O . VAL A 1 195 ? -34.341 10.369 43.435 1.00 87.50 195 VAL A O 1
ATOM 1574 N N . GLU A 1 196 ? -35.983 11.895 43.400 1.00 86.94 196 GLU A N 1
ATOM 1575 C CA . GLU A 1 196 ? -35.551 12.602 44.611 1.00 86.94 196 GLU A CA 1
ATOM 1576 C C . GLU A 1 196 ? -35.725 11.769 45.886 1.00 86.94 196 GLU A C 1
ATOM 1578 O O . GLU A 1 196 ? -34.916 11.863 46.806 1.00 86.94 196 GLU A O 1
ATOM 1583 N N . GLU A 1 197 ? -36.742 10.911 45.946 1.00 85.12 197 GLU A N 1
ATOM 1584 C CA . GLU A 1 197 ? -36.932 9.986 47.064 1.00 85.12 197 GLU A CA 1
ATOM 1585 C 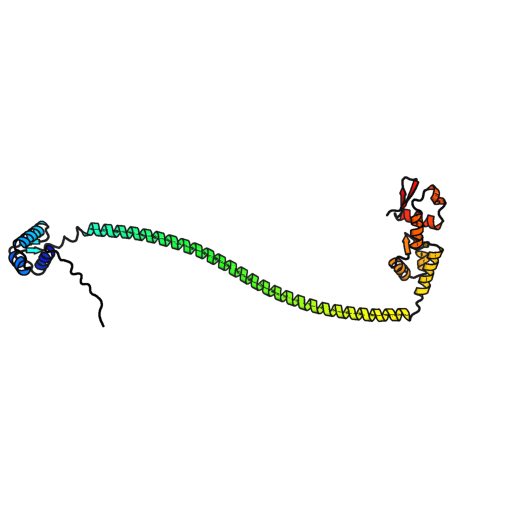C . GLU A 1 197 ? -35.910 8.845 47.012 1.00 85.12 197 GLU A C 1
ATOM 1587 O O . GLU A 1 197 ? -35.295 8.513 48.024 1.00 85.12 197 GLU A O 1
ATOM 1592 N N . ALA A 1 198 ? -35.629 8.321 45.818 1.00 85.00 198 ALA A N 1
ATOM 1593 C CA . ALA A 1 198 ? -34.598 7.309 45.623 1.00 85.00 198 ALA A CA 1
ATOM 1594 C C . ALA A 1 198 ? -33.197 7.817 46.009 1.00 85.00 198 ALA A C 1
ATOM 1596 O O . ALA A 1 198 ? -32.441 7.084 46.648 1.00 85.00 198 ALA A O 1
ATOM 1597 N N . LYS A 1 199 ? -32.873 9.080 45.700 1.00 86.38 199 LYS A N 1
ATOM 1598 C CA . LYS A 1 199 ? -31.605 9.729 46.084 1.00 86.38 199 LYS A CA 1
ATOM 1599 C C . LYS A 1 199 ? -31.423 9.887 47.598 1.00 86.38 199 LYS A C 1
ATOM 1601 O O . LYS A 1 199 ? -30.289 9.956 48.060 1.00 86.38 199 LYS A O 1
ATOM 1606 N N . LYS A 1 200 ? -32.507 9.940 48.385 1.00 85.75 200 LYS A N 1
ATOM 1607 C CA . LYS A 1 200 ? -32.424 9.963 49.862 1.00 85.75 200 LYS A CA 1
ATOM 1608 C C . LYS A 1 200 ? -32.026 8.607 50.441 1.00 85.75 200 LYS A C 1
ATOM 1610 O O . LYS A 1 200 ? -31.523 8.543 51.558 1.00 85.75 200 LYS A O 1
ATOM 1615 N N . ILE A 1 201 ? -32.300 7.534 49.703 1.00 81.38 201 ILE A N 1
ATOM 1616 C CA . ILE A 1 201 ? -32.137 6.151 50.154 1.00 81.38 201 ILE A CA 1
ATOM 1617 C C . ILE A 1 201 ? -30.829 5.565 49.626 1.00 81.38 201 ILE A C 1
ATOM 1619 O O . ILE A 1 201 ? -30.176 4.806 50.340 1.00 81.38 201 ILE A O 1
ATOM 1623 N N . ALA A 1 202 ? -30.434 5.913 48.399 1.00 80.88 202 ALA A N 1
ATOM 1624 C CA . ALA A 1 202 ? -29.194 5.448 47.801 1.00 80.88 202 ALA A CA 1
ATOM 1625 C C . ALA A 1 202 ? -28.432 6.541 47.061 1.00 80.88 202 ALA A C 1
ATOM 1627 O O . ALA A 1 202 ? -29.009 7.415 46.415 1.00 80.88 202 ALA A O 1
ATOM 1628 N N . ASP A 1 203 ? -27.111 6.386 47.067 1.00 82.00 203 ASP A N 1
ATOM 1629 C CA . ASP A 1 203 ? -26.212 7.208 46.274 1.00 82.00 203 ASP A CA 1
ATOM 1630 C C . ASP A 1 203 ? -26.503 7.076 44.776 1.00 82.00 203 ASP A C 1
ATOM 1632 O O . ASP A 1 203 ? -26.826 5.996 44.262 1.00 82.00 203 ASP A O 1
ATOM 1636 N N . SER A 1 204 ? -26.254 8.159 44.038 1.00 83.06 204 SER A N 1
ATOM 1637 C CA . SER A 1 204 ? -26.411 8.219 42.579 1.00 83.06 204 SER A CA 1
ATOM 1638 C C . SER A 1 204 ? -25.683 7.087 41.843 1.00 83.06 204 SER A C 1
ATOM 1640 O O . SER A 1 204 ? -26.142 6.639 40.797 1.00 83.06 204 SER A O 1
ATOM 1642 N N . ARG A 1 205 ? -24.575 6.577 42.403 1.00 82.00 205 ARG A N 1
ATOM 1643 C CA . ARG A 1 205 ? -23.819 5.439 41.850 1.00 82.00 205 ARG A CA 1
ATOM 1644 C C . ARG A 1 205 ? -24.640 4.146 41.827 1.00 82.00 205 ARG A C 1
ATOM 1646 O O . ARG A 1 205 ? -24.600 3.424 40.837 1.00 82.00 205 ARG A O 1
ATOM 1653 N N . ILE A 1 206 ? -25.396 3.864 42.889 1.00 82.44 206 ILE A N 1
ATOM 1654 C CA . ILE A 1 206 ? -26.218 2.647 43.006 1.00 82.44 206 ILE A CA 1
ATOM 1655 C C . ILE A 1 206 ? -27.403 2.725 42.041 1.00 82.44 206 ILE A C 1
ATOM 1657 O O . ILE A 1 206 ? -27.719 1.745 41.367 1.00 82.44 206 ILE A O 1
ATOM 1661 N N . ILE A 1 207 ? -28.028 3.901 41.941 1.00 84.06 207 ILE A N 1
ATOM 1662 C CA . ILE A 1 207 ? -29.120 4.150 40.995 1.00 84.06 207 ILE A CA 1
ATOM 1663 C C . ILE A 1 207 ? -28.618 3.960 39.555 1.00 84.06 207 ILE A C 1
ATOM 1665 O O . ILE A 1 207 ? -29.235 3.222 38.789 1.00 84.06 207 ILE A O 1
ATOM 1669 N N . HIS A 1 208 ? -27.459 4.532 39.210 1.00 85.12 208 HIS A N 1
ATOM 1670 C CA . HIS A 1 208 ? -26.858 4.375 37.883 1.00 85.12 208 HIS A CA 1
ATOM 1671 C C . HIS A 1 208 ? -26.522 2.910 37.560 1.00 85.12 208 HIS A C 1
ATOM 1673 O O . HIS A 1 208 ? -26.829 2.430 36.471 1.00 85.12 208 HIS A O 1
ATOM 1679 N N . GLU A 1 209 ? -25.969 2.157 38.516 1.00 84.19 209 GLU A N 1
ATOM 1680 C CA . GLU A 1 209 ? -25.680 0.728 38.332 1.00 84.19 209 GLU A CA 1
ATOM 1681 C C . GLU A 1 209 ? -26.963 -0.094 38.078 1.00 84.19 209 GLU A C 1
ATOM 1683 O O . GLU A 1 209 ? -26.961 -1.057 37.309 1.00 84.19 209 GLU A O 1
ATOM 1688 N N . LEU A 1 210 ? -28.077 0.252 38.732 1.00 84.38 210 LEU A N 1
ATOM 1689 C CA . LEU A 1 210 ? -29.364 -0.421 38.527 1.00 84.38 210 LEU A CA 1
ATOM 1690 C C . LEU A 1 210 ? -29.971 -0.121 37.147 1.00 84.38 210 LEU A C 1
ATOM 1692 O O . LEU A 1 210 ? -30.624 -1.003 36.578 1.00 84.38 210 LEU A O 1
ATOM 1696 N N . ILE A 1 211 ? -29.736 1.081 36.614 1.00 88.19 211 ILE A N 1
ATOM 1697 C CA . ILE A 1 211 ? -30.141 1.487 35.260 1.00 88.19 211 ILE A CA 1
ATOM 1698 C C . ILE A 1 211 ? -29.314 0.738 34.213 1.00 88.19 211 ILE A C 1
ATOM 1700 O O . ILE A 1 211 ? -29.891 0.136 33.312 1.00 88.19 211 ILE A O 1
ATOM 1704 N N . GLU A 1 212 ? -27.986 0.687 34.362 1.00 87.75 212 GLU A N 1
ATOM 1705 C CA . GLU A 1 212 ? -27.093 -0.042 33.442 1.00 87.75 212 GLU A CA 1
ATOM 1706 C C . GLU A 1 212 ? -27.419 -1.535 33.374 1.00 87.75 212 GLU A C 1
ATOM 1708 O O . GLU A 1 212 ? -27.404 -2.145 32.306 1.00 87.75 212 GLU A O 1
ATOM 1713 N N . ARG A 1 213 ? -27.771 -2.134 34.517 1.00 84.62 213 ARG A N 1
ATOM 1714 C CA . ARG A 1 213 ? -28.228 -3.530 34.582 1.00 84.62 213 ARG A CA 1
ATOM 1715 C C . ARG A 1 213 ? -29.634 -3.732 34.006 1.00 84.62 213 ARG A C 1
ATOM 1717 O O . ARG A 1 213 ? -30.087 -4.872 33.921 1.00 84.62 213 ARG A O 1
ATOM 1724 N N . GLY A 1 214 ? -30.345 -2.658 33.664 1.00 84.75 214 GLY A N 1
ATOM 1725 C CA . GLY A 1 214 ? -31.693 -2.696 33.105 1.00 84.75 214 GLY A CA 1
ATOM 1726 C C . GLY A 1 214 ?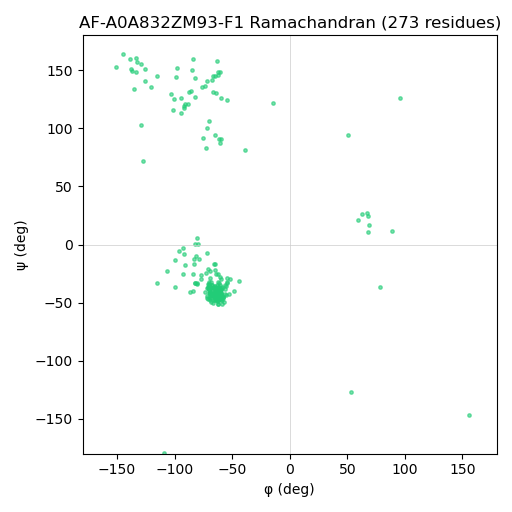 -32.761 -3.179 34.086 1.00 84.75 214 GLY A C 1
ATOM 1727 O O . GLY A 1 214 ? -33.783 -3.705 33.653 1.00 84.75 214 GLY A O 1
ATOM 1728 N N . VAL A 1 215 ? -32.531 -3.048 35.396 1.00 85.44 215 VAL A N 1
ATOM 1729 C CA . VAL A 1 215 ? -33.506 -3.441 36.432 1.00 85.44 215 VAL A CA 1
ATOM 1730 C C . VAL A 1 215 ? -34.567 -2.353 36.615 1.00 85.44 215 VAL A C 1
ATOM 1732 O O . VAL A 1 215 ? -35.734 -2.646 36.889 1.00 85.44 215 VAL A O 1
ATOM 1735 N N . ILE A 1 216 ? -34.161 -1.096 36.439 1.00 89.69 216 ILE A N 1
ATOM 1736 C CA . ILE A 1 216 ? -34.993 0.095 36.614 1.00 89.69 216 ILE A CA 1
ATOM 1737 C C . ILE A 1 216 ? -34.883 0.998 35.382 1.00 89.69 216 ILE A C 1
ATOM 1739 O O . ILE A 1 216 ? -33.889 0.951 34.659 1.00 89.69 216 ILE A O 1
ATOM 1743 N N . LEU A 1 217 ? -35.904 1.815 35.158 1.00 89.19 217 LEU A N 1
ATOM 1744 C CA . LEU A 1 217 ? -36.019 2.781 34.071 1.00 89.19 217 LEU A CA 1
ATOM 1745 C C . LEU A 1 217 ? -36.315 4.154 34.672 1.00 89.19 217 LEU A C 1
ATOM 1747 O O . LEU A 1 217 ? -37.099 4.249 35.614 1.00 89.19 217 LEU A O 1
ATOM 1751 N N . ILE A 1 218 ? -35.712 5.209 34.128 1.00 90.38 218 ILE A N 1
ATOM 1752 C CA . ILE A 1 218 ? -36.080 6.587 34.468 1.00 90.38 218 ILE A CA 1
ATOM 1753 C C . ILE A 1 218 ? -37.101 7.062 33.436 1.00 90.38 218 ILE A C 1
ATOM 1755 O O . ILE A 1 218 ? -36.843 6.988 32.236 1.00 90.38 218 ILE A O 1
ATOM 1759 N N . ILE A 1 219 ? -38.252 7.537 33.908 1.00 89.81 219 ILE A N 1
ATOM 1760 C CA . ILE A 1 219 ? -39.311 8.136 33.094 1.00 89.81 219 ILE A CA 1
ATOM 1761 C C . ILE A 1 219 ? -39.662 9.473 33.748 1.00 89.81 219 ILE A C 1
ATOM 1763 O O . ILE A 1 219 ? -40.315 9.511 34.796 1.00 89.81 219 ILE A O 1
ATOM 1767 N N . GLY A 1 220 ? -39.170 10.566 33.160 1.00 87.25 220 GLY A N 1
ATOM 1768 C CA . GLY A 1 220 ? -39.262 11.906 33.739 1.00 87.25 220 GLY A CA 1
ATOM 1769 C C . GLY A 1 220 ? -38.712 11.949 35.178 1.00 87.25 220 GLY A C 1
ATOM 1770 O O . GLY A 1 220 ? -37.595 11.485 35.421 1.00 87.25 220 GLY A O 1
ATOM 1771 N N . PRO A 1 221 ? -39.477 12.459 36.165 1.00 90.00 221 PRO A N 1
ATOM 1772 C CA . PRO A 1 221 ? -39.034 12.546 37.559 1.00 90.00 221 PRO A CA 1
ATOM 1773 C C . PRO A 1 221 ? -39.165 11.228 38.342 1.00 90.00 221 PRO A C 1
ATOM 1775 O O . PRO A 1 221 ? -38.930 11.213 39.553 1.00 90.00 221 PRO A O 1
ATOM 1778 N N . TYR A 1 222 ? -39.540 10.123 37.690 1.00 90.81 222 TYR A N 1
ATOM 1779 C CA . TYR A 1 222 ? -39.802 8.843 38.341 1.00 90.81 222 TYR A CA 1
ATOM 1780 C C . TYR A 1 222 ? -38.816 7.751 37.919 1.00 90.81 222 TYR A C 1
ATOM 1782 O O . TYR A 1 222 ? -38.401 7.651 36.766 1.00 90.81 222 TYR A O 1
ATOM 1790 N N . ILE A 1 223 ? -38.497 6.881 38.871 1.00 90.81 223 ILE A N 1
ATOM 1791 C CA . ILE A 1 223 ? -37.830 5.600 38.677 1.00 90.81 223 ILE A CA 1
ATOM 1792 C C . ILE A 1 223 ? -38.895 4.511 38.712 1.00 90.81 223 ILE A C 1
ATOM 1794 O O . ILE A 1 223 ? -39.646 4.379 39.678 1.00 90.81 223 ILE A O 1
ATOM 1798 N N . VAL A 1 224 ? -38.935 3.701 37.665 1.00 91.19 224 VAL A N 1
ATOM 1799 C CA . VAL A 1 224 ? -39.908 2.626 37.492 1.00 91.19 224 VAL A CA 1
ATOM 1800 C C . VAL A 1 224 ? -39.162 1.309 37.372 1.00 91.19 224 VAL A C 1
ATOM 1802 O O . VAL A 1 224 ? -38.167 1.215 36.653 1.00 91.19 224 VAL A O 1
ATOM 1805 N N . SER A 1 225 ? -39.621 0.261 38.055 1.00 91.31 225 SER A N 1
ATOM 1806 C CA . SER A 1 225 ? -39.045 -1.064 37.810 1.00 91.31 225 SER A CA 1
ATOM 1807 C C . SER A 1 225 ? -39.396 -1.539 36.401 1.00 91.31 225 SER A C 1
ATOM 1809 O O . SER A 1 225 ? -40.515 -1.338 35.923 1.00 91.31 225 SER A O 1
ATOM 1811 N N . LYS A 1 226 ? -38.457 -2.206 35.725 1.00 90.19 226 LYS A N 1
ATOM 1812 C CA . LYS A 1 226 ? -38.701 -2.709 34.366 1.00 90.19 226 LYS A CA 1
ATOM 1813 C C . LYS A 1 226 ? -39.883 -3.681 34.314 1.00 90.19 226 LYS A C 1
ATOM 1815 O O . LYS A 1 226 ? -40.661 -3.655 33.367 1.00 90.19 226 LYS A O 1
ATOM 1820 N N . GLU A 1 227 ? -40.039 -4.496 35.354 1.00 88.69 227 GLU A N 1
ATOM 1821 C CA . GLU A 1 227 ? -41.156 -5.432 35.492 1.00 88.69 227 GLU A CA 1
ATOM 1822 C C . GLU A 1 227 ? -42.502 -4.699 35.560 1.00 88.69 227 GLU A C 1
ATOM 1824 O O . GLU A 1 227 ? -43.397 -4.970 34.762 1.00 88.69 227 GLU A O 1
ATOM 1829 N N . TYR A 1 228 ? -42.619 -3.704 36.444 1.00 90.62 228 TYR A N 1
ATOM 1830 C CA . TYR A 1 228 ? -43.838 -2.907 36.573 1.00 90.62 228 TYR A CA 1
ATOM 1831 C C . TYR A 1 228 ? -44.156 -2.132 35.290 1.00 90.62 228 TYR A C 1
ATOM 1833 O O . TYR A 1 228 ? -45.299 -2.125 34.836 1.00 90.62 228 TYR A O 1
ATOM 1841 N N . TYR A 1 229 ? -43.142 -1.534 34.657 1.00 90.62 229 TYR A N 1
ATOM 1842 C CA . TYR A 1 229 ? -43.313 -0.827 33.390 1.00 90.62 229 TYR A CA 1
ATOM 1843 C C . TYR A 1 229 ? -43.847 -1.749 32.287 1.00 90.62 229 TYR A C 1
ATOM 1845 O O . TYR A 1 229 ? -44.774 -1.385 31.569 1.00 90.62 229 TYR A O 1
ATOM 1853 N N . ASN A 1 230 ? -43.324 -2.974 32.187 1.00 90.56 230 ASN A N 1
ATOM 1854 C CA . ASN A 1 230 ? -43.799 -3.957 31.215 1.00 90.56 230 ASN A CA 1
ATOM 1855 C C . ASN A 1 230 ? -45.241 -4.401 31.494 1.00 90.56 230 ASN A C 1
ATOM 1857 O O . ASN A 1 230 ? -46.033 -4.526 30.559 1.00 90.56 230 ASN A O 1
ATOM 1861 N N . GLN A 1 231 ? -45.600 -4.620 32.762 1.00 89.56 231 GLN A N 1
ATOM 1862 C CA . GLN A 1 231 ? -46.977 -4.935 33.151 1.00 89.56 231 GLN A CA 1
ATOM 1863 C C . GLN A 1 231 ? -47.930 -3.788 32.806 1.00 89.56 231 GLN A C 1
ATOM 1865 O O . GLN A 1 231 ? -49.026 -4.026 32.301 1.00 89.56 231 GLN A O 1
ATOM 1870 N N . PHE A 1 232 ? -47.490 -2.547 33.010 1.00 90.94 232 PHE A N 1
ATOM 1871 C CA . PHE A 1 232 ? -48.259 -1.366 32.651 1.00 90.94 232 PHE A CA 1
ATOM 1872 C C . PHE A 1 232 ? -48.407 -1.211 31.129 1.00 90.94 232 PHE A C 1
ATOM 1874 O O . PHE A 1 232 ? -49.521 -1.002 30.652 1.00 90.94 232 PHE A O 1
ATOM 1881 N N . LYS A 1 233 ? -47.337 -1.420 30.343 1.00 90.75 233 LYS A N 1
ATOM 1882 C CA . LYS A 1 233 ? -47.388 -1.398 28.866 1.00 90.75 233 LYS A CA 1
ATOM 1883 C C . LYS A 1 233 ? -48.420 -2.372 28.292 1.00 90.75 233 LYS A C 1
ATOM 1885 O O . LYS A 1 233 ? -49.068 -2.041 27.307 1.00 90.75 233 LYS A O 1
ATOM 1890 N N . ARG A 1 234 ? -48.620 -3.542 28.913 1.00 91.50 234 ARG A N 1
ATOM 1891 C CA . ARG A 1 234 ? -49.624 -4.535 28.473 1.00 91.50 234 ARG A CA 1
ATOM 1892 C C . ARG A 1 234 ? -51.071 -4.053 28.587 1.00 91.50 234 ARG A C 1
ATOM 1894 O O . ARG A 1 234 ? -51.946 -4.670 27.993 1.00 91.50 234 ARG A O 1
ATOM 1901 N N . LYS A 1 235 ? -51.331 -2.986 29.349 1.00 89.94 235 LYS A N 1
ATOM 1902 C CA . LYS A 1 235 ? -52.664 -2.382 29.462 1.00 89.94 235 LYS A CA 1
ATOM 1903 C C . LYS A 1 235 ? -53.010 -1.487 28.271 1.00 89.94 235 LYS A C 1
ATOM 1905 O O . LYS A 1 235 ? -54.163 -1.101 28.144 1.00 89.94 235 LYS A O 1
ATOM 1910 N N . PHE A 1 236 ? -52.039 -1.139 27.424 1.00 89.38 236 PHE A N 1
ATOM 1911 C CA . PHE A 1 236 ? -52.279 -0.327 26.235 1.00 89.38 236 PHE A CA 1
ATOM 1912 C C . PHE A 1 236 ? -52.800 -1.185 25.071 1.00 89.38 236 PHE A C 1
ATOM 1914 O O . PHE A 1 236 ? -52.318 -2.306 24.893 1.00 89.38 236 PHE A O 1
ATOM 1921 N N . PRO A 1 237 ? -53.722 -0.661 24.241 1.00 90.75 237 PRO A N 1
ATOM 1922 C CA . PRO A 1 237 ? -54.299 0.688 24.287 1.00 90.75 237 PRO A CA 1
ATOM 1923 C C . PRO A 1 237 ? -55.295 0.882 25.445 1.00 90.75 237 PRO A C 1
ATOM 1925 O O . PRO A 1 237 ? -56.135 0.025 25.694 1.00 90.75 237 PRO A O 1
ATOM 1928 N N . ILE A 1 238 ? -55.206 2.020 26.145 1.00 90.56 238 ILE A N 1
ATOM 1929 C CA . ILE A 1 238 ? -56.089 2.344 27.282 1.00 90.56 238 ILE A CA 1
ATOM 1930 C C . ILE A 1 238 ? -57.168 3.321 26.795 1.00 90.56 238 ILE A C 1
ATOM 1932 O O . ILE A 1 238 ? -56.821 4.450 26.444 1.00 90.56 238 ILE A O 1
ATOM 1936 N N . PRO A 1 239 ? -58.465 2.976 26.789 1.00 90.31 239 PRO A N 1
ATOM 1937 C CA . PRO A 1 239 ? -59.513 3.924 26.414 1.00 90.31 239 PRO A CA 1
ATOM 1938 C C . PRO A 1 239 ? -59.566 5.127 27.370 1.00 90.31 239 PRO A C 1
ATOM 1940 O O . PRO A 1 239 ? -59.378 4.973 28.577 1.00 90.31 239 PRO A O 1
ATOM 1943 N N . LEU A 1 240 ? -59.898 6.324 26.869 1.00 86.12 240 LEU A N 1
ATOM 1944 C CA . LEU A 1 240 ? -59.983 7.550 27.684 1.00 86.12 240 LEU A CA 1
ATOM 1945 C C . LEU A 1 240 ? -60.962 7.392 28.861 1.00 86.12 240 LEU A C 1
ATOM 1947 O O . LEU A 1 240 ? -60.732 7.888 29.962 1.00 86.12 240 LEU A O 1
ATOM 1951 N N . SER A 1 241 ? -62.044 6.641 28.649 1.00 83.00 241 SER A N 1
ATOM 1952 C CA . SER A 1 241 ? -63.038 6.323 29.679 1.00 83.00 241 SER A CA 1
ATOM 1953 C C . SER A 1 241 ? -62.479 5.456 30.817 1.00 83.00 241 SER A C 1
ATOM 1955 O O . SER A 1 241 ? -63.029 5.457 31.919 1.00 83.00 241 SER A O 1
ATOM 1957 N N . GLU A 1 242 ? -61.387 4.728 30.578 1.00 85.81 242 GLU A N 1
ATOM 1958 C CA . GLU A 1 242 ? -60.766 3.810 31.536 1.00 85.81 242 GLU A CA 1
ATOM 1959 C C . GLU A 1 242 ? -59.596 4.424 32.310 1.00 85.81 242 GLU A C 1
ATOM 1961 O O . GLU A 1 242 ? -59.146 3.834 33.292 1.00 85.81 242 GLU A O 1
ATOM 1966 N N . GLU A 1 243 ? -59.174 5.651 31.990 1.00 84.12 243 GLU A N 1
ATOM 1967 C CA . GLU A 1 243 ? -58.157 6.387 32.763 1.00 84.12 243 GLU A CA 1
ATOM 1968 C C . GLU A 1 243 ? -58.537 6.501 34.255 1.00 84.12 243 GLU A C 1
ATOM 1970 O O . GLU A 1 243 ? -57.700 6.458 35.166 1.00 84.12 243 GLU A O 1
ATOM 1975 N N . ARG A 1 244 ? -59.844 6.598 34.527 1.00 81.25 244 ARG A N 1
ATOM 1976 C CA . ARG A 1 244 ? -60.393 6.662 35.888 1.00 81.25 244 ARG A CA 1
ATOM 1977 C C . ARG A 1 244 ? -60.254 5.344 36.654 1.00 81.25 244 ARG A C 1
ATOM 1979 O O . ARG A 1 244 ? -60.231 5.386 37.881 1.00 81.25 244 ARG A O 1
ATOM 1986 N N . LYS A 1 245 ? -60.119 4.211 35.956 1.00 85.81 245 LYS A N 1
ATOM 1987 C CA . LYS A 1 245 ? -59.921 2.877 36.547 1.00 85.81 245 LYS A CA 1
ATOM 1988 C C . LYS A 1 245 ? -58.455 2.596 36.901 1.00 85.81 245 LYS A C 1
ATOM 1990 O O . LYS A 1 245 ? -58.192 1.679 37.672 1.00 85.81 245 LYS A O 1
ATOM 1995 N N . LEU A 1 246 ? -57.509 3.370 36.359 1.00 85.81 246 LEU A N 1
ATOM 1996 C CA . LEU A 1 246 ? -56.086 3.239 36.680 1.00 85.81 246 LEU A CA 1
ATOM 1997 C C . LEU A 1 246 ? -55.803 3.616 38.136 1.00 85.81 246 LEU A C 1
ATOM 1999 O O . LEU A 1 246 ? -56.393 4.565 38.668 1.00 85.81 246 LEU A O 1
ATOM 2003 N N . ASN A 1 247 ? -54.849 2.913 38.749 1.00 87.19 247 ASN A N 1
ATOM 2004 C CA . ASN A 1 247 ? -54.362 3.259 40.082 1.00 87.19 247 ASN A CA 1
ATOM 2005 C C . ASN A 1 247 ? -53.690 4.649 40.066 1.00 87.19 247 ASN A C 1
ATOM 2007 O O . ASN A 1 247 ? -53.228 5.123 39.028 1.00 87.19 247 ASN A O 1
ATOM 2011 N N . SER A 1 248 ? -53.603 5.312 41.218 1.00 85.88 248 SER A N 1
ATOM 2012 C CA . SER A 1 248 ? -53.001 6.643 41.356 1.00 85.88 248 SER A CA 1
ATOM 2013 C C . SER A 1 248 ? -51.583 6.715 40.770 1.00 85.88 248 SER A C 1
ATOM 2015 O O . SER A 1 248 ? -51.272 7.665 40.053 1.00 85.88 248 SER A O 1
ATOM 2017 N N . LEU A 1 249 ? -50.754 5.692 41.007 1.00 85.50 249 LEU A N 1
ATOM 2018 C CA . LEU A 1 249 ? -49.391 5.584 40.474 1.00 85.50 249 LEU A CA 1
ATOM 2019 C C . LEU A 1 249 ? -49.367 5.346 38.961 1.00 85.50 249 LEU A C 1
ATOM 2021 O O . LEU A 1 249 ? -48.596 5.983 38.254 1.00 85.50 249 LEU A O 1
ATOM 2025 N N . GLU A 1 250 ? -50.258 4.500 38.451 1.00 88.50 250 GLU A N 1
ATOM 2026 C CA . GLU A 1 250 ? -50.399 4.236 37.014 1.00 88.50 250 GLU A CA 1
ATOM 2027 C C . GLU A 1 250 ? -50.855 5.478 36.254 1.00 88.50 250 GLU A C 1
ATOM 2029 O O . GLU A 1 250 ? -50.353 5.773 35.175 1.00 88.50 250 GLU A O 1
ATOM 2034 N N . ARG A 1 251 ? -51.768 6.253 36.845 1.00 88.69 251 ARG A N 1
ATOM 2035 C CA . ARG A 1 251 ? -52.225 7.523 36.280 1.00 88.69 251 ARG A CA 1
ATOM 2036 C C . ARG A 1 251 ? -51.111 8.569 36.278 1.00 88.69 251 ARG A C 1
ATOM 2038 O O . ARG A 1 251 ? -50.990 9.316 35.311 1.00 88.69 251 ARG A O 1
ATOM 2045 N N . LYS A 1 252 ? -50.288 8.628 37.333 1.00 88.44 252 LYS A N 1
ATOM 2046 C CA . LYS A 1 252 ? -49.087 9.482 37.359 1.00 88.44 252 LYS A CA 1
ATOM 2047 C C . LYS A 1 252 ? -48.102 9.064 36.268 1.00 88.44 252 LYS A C 1
ATOM 2049 O O . LYS A 1 252 ? -47.680 9.913 35.492 1.00 88.44 252 LYS A O 1
ATOM 2054 N N . LEU A 1 253 ? -47.810 7.768 36.161 1.00 90.25 253 LEU A N 1
ATOM 2055 C CA . LEU A 1 253 ? -46.916 7.228 35.141 1.00 90.25 253 LEU A CA 1
ATOM 2056 C C . LEU A 1 253 ? -47.434 7.514 33.725 1.00 90.25 253 LEU A C 1
ATOM 2058 O O . LEU A 1 253 ? -46.672 8.001 32.901 1.00 90.25 253 LEU A O 1
ATOM 2062 N N . LEU A 1 254 ? -48.730 7.314 33.460 1.00 90.06 254 LEU A N 1
ATOM 2063 C CA . LEU A 1 254 ? -49.360 7.638 32.176 1.00 90.06 254 LEU A CA 1
ATOM 2064 C C . LEU A 1 254 ? -49.196 9.117 31.811 1.00 90.06 254 LEU A C 1
ATOM 2066 O O . LEU A 1 254 ? -48.823 9.432 30.686 1.00 90.06 254 LEU A O 1
ATOM 2070 N N . LYS A 1 255 ? -49.448 10.028 32.759 1.00 89.81 255 LYS A N 1
ATOM 2071 C CA . LYS A 1 255 ? -49.286 11.472 32.534 1.00 89.81 255 LYS A CA 1
ATOM 2072 C C . LYS A 1 255 ? -47.853 11.837 32.169 1.00 89.81 255 LYS A C 1
ATOM 2074 O O . LYS A 1 255 ? -47.652 12.626 31.253 1.00 89.81 255 LYS A O 1
ATOM 2079 N N . VAL A 1 256 ? -46.879 11.244 32.855 1.00 91.62 256 VAL A N 1
ATOM 2080 C CA . VAL A 1 256 ? -45.462 11.480 32.564 1.00 91.62 256 VAL A CA 1
ATOM 2081 C C . VAL A 1 256 ? -45.073 10.857 31.225 1.00 91.62 256 VAL A C 1
ATOM 2083 O O . VAL A 1 256 ? -44.372 11.479 30.441 1.00 91.62 256 VAL A O 1
ATOM 2086 N N . MET A 1 257 ? -45.585 9.671 30.894 1.00 90.69 257 MET A N 1
ATOM 2087 C CA . MET A 1 257 ? -45.369 9.071 29.574 1.00 90.69 257 MET A CA 1
ATOM 2088 C C . MET A 1 257 ? -45.931 9.940 28.442 1.00 90.69 257 MET A C 1
ATOM 2090 O O . MET A 1 257 ? -45.330 9.991 27.375 1.00 90.69 257 MET A O 1
ATOM 2094 N N . LEU A 1 258 ? -47.048 10.640 28.663 1.00 90.44 258 LEU A N 1
ATOM 2095 C CA . LEU A 1 258 ? -47.586 11.602 27.698 1.00 90.44 258 LEU A CA 1
ATOM 2096 C C . LEU A 1 258 ? -46.697 12.846 27.573 1.00 90.44 258 LEU A C 1
ATOM 2098 O O . LEU A 1 258 ? -46.466 13.305 26.458 1.00 90.44 258 LEU A O 1
ATOM 2102 N N . SER A 1 259 ? -46.183 13.385 28.685 1.00 90.31 259 SER A N 1
ATOM 2103 C CA . SER A 1 259 ? -45.304 14.563 28.646 1.00 90.31 259 SER A CA 1
ATOM 2104 C C . SER A 1 259 ? -43.930 14.267 28.045 1.00 90.31 259 SER A C 1
ATOM 2106 O O . SER A 1 259 ? -43.382 15.111 27.349 1.00 90.31 259 SER A O 1
ATOM 2108 N N . GLU A 1 260 ? -43.394 13.070 28.285 1.00 89.00 260 GLU A N 1
ATOM 2109 C CA . GLU A 1 260 ? -42.104 12.603 27.755 1.00 89.00 260 GLU A CA 1
ATOM 2110 C C . GLU A 1 260 ? -42.212 12.061 26.316 1.00 89.00 260 GLU A C 1
ATOM 2112 O O . GLU A 1 260 ? -41.225 11.595 25.753 1.00 89.00 260 GLU A O 1
ATOM 2117 N N . GLY A 1 261 ? -43.407 12.074 25.711 1.00 86.75 261 GLY A N 1
ATOM 2118 C CA . GLY A 1 261 ? -43.609 11.583 24.345 1.00 86.75 261 GLY A CA 1
ATOM 2119 C C . GLY A 1 261 ? -43.417 10.069 24.188 1.00 86.75 261 GLY A C 1
ATOM 2120 O O . GLY A 1 261 ? -43.065 9.602 23.112 1.00 86.75 261 GLY A O 1
ATOM 2121 N N . LEU A 1 262 ? -43.645 9.291 25.249 1.00 88.88 262 LEU A N 1
ATOM 2122 C CA . LEU A 1 262 ? -43.642 7.819 25.228 1.00 88.88 262 LEU A CA 1
ATOM 2123 C C . LEU A 1 262 ? -45.035 7.239 24.937 1.00 88.88 262 LEU A C 1
ATOM 2125 O O . LEU A 1 262 ? -45.180 6.064 24.593 1.00 88.88 262 LEU A O 1
ATOM 2129 N N . ALA A 1 263 ? -46.072 8.056 25.101 1.00 90.75 263 ALA A N 1
ATOM 2130 C CA . ALA A 1 263 ? -47.451 7.735 24.776 1.00 90.75 263 ALA A CA 1
ATOM 2131 C C . ALA A 1 263 ? -48.138 8.940 24.122 1.00 90.75 263 ALA A C 1
ATOM 2133 O O . ALA A 1 263 ? -47.706 10.079 24.279 1.00 90.75 263 ALA A O 1
ATOM 2134 N N . TYR A 1 264 ? -49.234 8.695 23.410 1.00 91.62 264 TYR A N 1
ATOM 2135 C CA . TYR A 1 264 ? -50.057 9.718 22.770 1.00 91.62 264 TYR A CA 1
ATOM 2136 C C . TYR A 1 264 ? -51.537 9.337 22.805 1.00 91.62 264 TYR A C 1
ATOM 2138 O O . TYR A 1 264 ? -51.902 8.182 23.030 1.00 91.62 264 TYR A O 1
ATOM 2146 N N . ILE A 1 265 ? -52.403 10.320 22.565 1.00 91.81 265 ILE A N 1
ATOM 2147 C CA . ILE A 1 265 ? -53.846 10.102 22.438 1.00 91.81 265 ILE A CA 1
ATOM 2148 C C . ILE A 1 265 ? -54.169 9.866 20.963 1.00 91.81 265 ILE A C 1
ATOM 2150 O O . ILE A 1 265 ? -53.987 10.750 20.127 1.00 91.81 265 ILE A O 1
ATOM 2154 N N . HIS A 1 266 ? -54.674 8.680 20.637 1.00 90.00 266 HIS A N 1
ATOM 2155 C CA . HIS A 1 266 ? -55.081 8.317 19.287 1.00 90.00 266 HIS A CA 1
ATOM 2156 C C . HIS A 1 266 ? -56.568 8.627 19.070 1.00 90.00 266 HIS A C 1
ATOM 2158 O O . HIS A 1 266 ? -57.445 8.108 19.768 1.00 90.00 266 HIS A O 1
ATOM 2164 N N . GLY A 1 267 ? -56.858 9.511 18.109 1.00 83.94 267 GLY A N 1
ATOM 2165 C CA . GLY A 1 267 ? -58.225 9.833 17.679 1.00 83.94 267 GLY A CA 1
ATOM 2166 C C . GLY A 1 267 ? -59.144 10.383 18.778 1.00 83.94 267 GLY A C 1
ATOM 2167 O O . GLY A 1 267 ? -60.359 10.260 18.658 1.00 83.94 267 GLY A O 1
ATOM 2168 N N . GLY A 1 268 ? -58.583 10.923 19.868 1.00 85.19 268 GLY A N 1
ATOM 2169 C CA . GLY A 1 268 ? -59.340 11.417 21.026 1.00 85.19 268 GLY A CA 1
ATOM 2170 C C . GLY A 1 268 ? -60.058 10.333 21.841 1.00 85.19 268 GLY A C 1
ATOM 2171 O O . GLY A 1 268 ? -60.892 10.669 22.678 1.00 85.19 268 GLY A O 1
ATOM 2172 N N . LYS A 1 269 ? -59.779 9.046 21.592 1.00 88.06 269 LYS A N 1
ATOM 2173 C CA . LYS A 1 269 ? -60.535 7.920 22.169 1.00 88.06 269 LYS A CA 1
ATOM 2174 C C . LYS A 1 269 ? -59.717 7.043 23.105 1.00 88.06 269 LYS A C 1
ATOM 2176 O O . LYS A 1 269 ? -60.270 6.513 24.064 1.00 88.06 269 LYS A O 1
ATOM 2181 N N . GLU A 1 270 ? -58.424 6.886 22.850 1.00 91.50 270 GLU A N 1
ATOM 2182 C CA . GLU A 1 270 ? -57.569 5.968 23.606 1.00 91.50 270 GLU A CA 1
ATOM 2183 C C . GLU A 1 270 ? -56.116 6.440 23.650 1.00 91.50 270 GLU A C 1
ATOM 2185 O O . GLU A 1 270 ? -55.642 7.136 22.753 1.00 91.50 270 GLU A O 1
ATOM 2190 N N . TYR A 1 271 ? -55.406 6.042 24.698 1.00 91.94 271 TYR A N 1
ATOM 2191 C CA . TYR A 1 271 ? -53.971 6.212 24.849 1.00 91.94 271 TYR A CA 1
ATOM 2192 C C . TYR A 1 271 ? -53.240 5.051 24.175 1.00 91.94 271 TYR A C 1
ATOM 2194 O O . TYR A 1 271 ? -53.558 3.884 24.417 1.00 91.94 271 TYR A O 1
ATOM 2202 N N . ARG A 1 272 ? -52.223 5.367 23.373 1.00 91.62 272 ARG A N 1
ATOM 2203 C CA . ARG A 1 272 ? -51.316 4.408 22.731 1.00 91.62 272 ARG A CA 1
ATOM 2204 C C . ARG A 1 272 ? -49.870 4.743 23.068 1.00 91.62 272 ARG A C 1
ATOM 2206 O O . ARG A 1 272 ? -49.539 5.899 23.302 1.00 91.62 272 ARG A O 1
ATOM 2213 N N . ILE A 1 273 ? -49.022 3.725 23.098 1.00 91.81 273 ILE A N 1
ATOM 2214 C CA . ILE A 1 273 ? -47.573 3.866 23.272 1.00 91.81 273 ILE A CA 1
ATOM 2215 C C . ILE A 1 273 ? -46.893 4.131 21.927 1.00 91.81 273 ILE A C 1
ATOM 2217 O O . ILE A 1 273 ? -47.383 3.694 20.885 1.00 91.81 273 ILE A O 1
ATOM 2221 N N . ILE A 1 274 ? -45.783 4.860 21.974 1.00 84.31 274 ILE A N 1
ATOM 2222 C CA . ILE A 1 274 ? -44.871 5.060 20.844 1.00 84.31 274 ILE A CA 1
ATOM 2223 C C . ILE A 1 274 ? -43.828 3.941 20.937 1.00 84.31 274 ILE A C 1
ATOM 2225 O O . ILE A 1 274 ? -43.208 3.771 21.990 1.00 84.31 274 ILE A O 1
ATOM 2229 N N . GLU A 1 275 ? -43.725 3.117 19.891 1.00 63.75 275 GLU A N 1
ATOM 2230 C CA . GLU A 1 275 ? -42.686 2.082 19.764 1.00 63.75 275 GLU A CA 1
ATOM 2231 C C . GLU A 1 275 ? -41.393 2.649 19.182 1.00 63.75 275 GLU A C 1
ATOM 2233 O O . GLU A 1 275 ? -41.482 3.468 18.239 1.00 63.75 275 GLU A O 1
#

Solvent-accessible surface area (backbone atoms only — not comparable to full-atom values): 15453 Å² total; per-residue (Å²): 135,87,83,83,86,78,78,77,74,79,69,83,70,46,74,66,54,51,53,51,53,51,32,69,79,39,66,32,46,40,60,64,56,54,13,62,75,69,74,44,58,54,70,58,44,47,51,50,53,51,52,37,35,76,69,57,42,32,47,78,58,97,68,20,34,36,75,38,78,88,63,80,70,65,72,69,46,57,64,56,51,49,53,52,50,52,54,51,51,54,52,50,51,53,50,52,52,52,51,54,53,51,51,56,51,48,57,55,48,51,55,50,49,53,50,52,53,52,52,52,52,53,51,52,55,51,53,52,50,52,51,55,50,50,57,50,50,52,56,48,50,56,50,49,60,50,52,52,52,51,50,54,50,51,52,52,52,49,53,53,50,50,53,52,52,56,50,50,62,70,74,50,88,52,72,62,59,60,39,53,50,49,55,52,50,49,34,72,74,61,29,59,44,44,47,73,60,49,53,77,67,36,58,71,68,59,56,50,52,36,40,76,70,58,54,35,42,78,56,84,69,30,36,28,25,45,67,47,50,53,59,55,57,69,57,54,69,37,44,58,85,47,57,80,76,46,51,77,66,55,46,51,50,51,54,46,31,45,75,73,64,44,27,48,71,51,93,88,50,26,37,37,72,62,131

pLDDT: mean 84.0, std 15.19, range [29.89, 98.25]

Nearest PDB structures (foldseek):
  7oyk-assembly2_CCC  TM=8.007E-01  e=1.908E-03  Bacillus subtilis subsp. subtilis str. 168
  7oyk-assembly1_BBB  TM=7.990E-01  e=3.514E-03  Bacillus subtilis subsp. subtilis str. 168
  8r3g-assembly1_C  TM=6.904E-01  e=4.770E-03  Bacillus subtilis
  7oyk-assembly2_DDD  TM=8.072E-01  e=1.348E-02  Bacillus subtilis subsp. subtilis str. 168
  1lnw-assembly3_F  TM=6.328E-01  e=2.639E-02  Pseudomonas aeruginosa

Foldseek 3Di:
DDDDDPPPPPDPQDPLNLLVVVCVVPPLDALVRSCVVVVHDSVVSVVSLVVCVVVQQWDADPRHIHGDPDPVPPPVCPVVVVVVVVVVVVVVVVVVVVVVVVVVVVVVVVVVVVVVVVVVVVVVVVVVVVVVVVVVVVVVVVVVVVVVVVVVVVVVVVVVVVVVVVVVVVVDPDPLVVLLVVVLVVCVVPQKDFPVVNCVSDPPVSVVVCVVVQQWDDQPRMIGGPVSVVVLLVCPFAFPVCLVVDDPVSNVSLVSCPVSVQWDQDPVTTIHGDD